Protein AF-B1V1N6-F1 (afdb_monomer_lite)

Sequence (207 aa):
MKKEVLEHSSKMMEVCLKELEDYLKTKEKNKAETIVENKKAIKGIRKYRLGYDFLFLPNRTFKYKGELIGGTSIMVLFKIYDIDGNEILFETEEEELKEQTLKLKNGEECYLCDLFYCSFDKEKFKEDQTFDFSPTMNVIMSNCRIAMEIHSYTKDIEVRRVIFEPENIEREEFNDIMLNNLERFDVTDNKPAQSCSYIAIEVTDEA

Foldseek 3Di:
DVVVVVVVVVVVVVVVVVQVVVVVVVVVVVVVVVVVPDDDDDADKWWWWKKWKFKQAFLDWDDDPRWTFGTKIWIKTKFKAAPVGDTDTDIDRDPDDDQDWQAFQVRDTHHPCLQWFWADDLVVCLVPVDIDTHGDVRVVRRNIDMDMDRPFMWTWTDPDDPHTDTDTDDSVVVSVVCNVRVNRRPDVCVRPTDTDDMDIGTDDPPD

pLDDT: mean 90.08, std 12.38, range [31.83, 98.62]

Organism: NCBI:txid488537

Structure (mmCIF, N/CA/C/O backbone):
data_AF-B1V1N6-F1
#
_entry.id   AF-B1V1N6-F1
#
loop_
_atom_site.group_PDB
_atom_site.id
_atom_site.type_symbol
_atom_site.label_atom_id
_atom_site.label_alt_id
_atom_site.label_comp_id
_atom_site.label_asym_id
_atom_site.label_entity_id
_atom_site.label_seq_id
_atom_site.pdbx_PDB_ins_code
_atom_site.Cartn_x
_atom_site.Cartn_y
_atom_site.Cartn_z
_atom_site.occupancy
_atom_site.B_iso_or_equiv
_atom_site.auth_seq_id
_atom_site.auth_comp_id
_atom_site.auth_asym_id
_atom_site.auth_atom_id
_atom_site.pdbx_PDB_model_num
ATOM 1 N N . MET A 1 1 ? -19.128 26.887 26.484 1.00 59.56 1 MET A N 1
ATOM 2 C CA . MET A 1 1 ? -19.143 25.931 25.352 1.00 59.56 1 MET A CA 1
ATOM 3 C C . MET A 1 1 ? -17.965 26.056 24.386 1.00 59.56 1 MET A C 1
ATOM 5 O O . MET A 1 1 ? -17.132 25.171 24.437 1.00 59.56 1 MET A O 1
ATOM 9 N N . LYS A 1 2 ? -17.804 27.091 23.537 1.00 72.44 2 LYS A N 1
ATOM 10 C CA . LYS A 1 2 ? -16.662 27.105 22.580 1.00 72.44 2 LYS A CA 1
ATOM 11 C C . LYS A 1 2 ? -15.277 27.208 23.243 1.00 72.44 2 LYS A C 1
ATOM 13 O O . LYS A 1 2 ? -14.348 26.567 22.777 1.00 72.44 2 LYS A O 1
ATOM 18 N N . LYS A 1 3 ? -15.144 27.978 24.331 1.00 80.31 3 LYS A N 1
ATOM 19 C CA . LYS A 1 3 ? -13.857 28.203 25.016 1.00 80.31 3 LYS A CA 1
ATOM 20 C C . LYS A 1 3 ? -13.344 26.960 25.757 1.00 80.31 3 LYS A C 1
ATOM 22 O O . LYS A 1 3 ? -12.190 26.598 25.590 1.00 80.31 3 LYS A O 1
ATOM 27 N N . GLU A 1 4 ? -14.217 26.271 26.490 1.00 80.12 4 GLU A N 1
ATOM 28 C CA . GLU A 1 4 ? -13.864 25.057 27.250 1.00 80.12 4 GLU A CA 1
ATOM 29 C C . GLU A 1 4 ? -13.483 23.890 26.328 1.00 80.12 4 GLU A C 1
ATOM 31 O O . GLU A 1 4 ? -12.547 23.152 26.617 1.00 80.12 4 GLU A O 1
ATOM 36 N N . VAL A 1 5 ? -14.168 23.748 25.185 1.00 83.19 5 VAL A N 1
ATOM 37 C CA . VAL A 1 5 ? -13.811 22.752 24.159 1.00 83.19 5 VAL A CA 1
ATOM 38 C C . VAL A 1 5 ? -12.442 23.065 23.551 1.00 83.19 5 VAL A C 1
ATOM 40 O O . VAL A 1 5 ? -11.648 22.150 23.330 1.00 83.19 5 VAL A O 1
ATOM 43 N N . LEU A 1 6 ? -12.139 24.346 23.315 1.00 86.06 6 LEU A N 1
ATOM 44 C CA . LEU A 1 6 ? -10.842 24.770 22.787 1.00 86.06 6 LEU A CA 1
ATOM 45 C C . LEU A 1 6 ? -9.710 24.515 23.792 1.00 86.06 6 LEU A C 1
ATOM 47 O O . LEU A 1 6 ? -8.676 23.970 23.423 1.00 86.06 6 LEU A O 1
ATOM 51 N N . GLU A 1 7 ? -9.924 24.860 25.064 1.00 89.88 7 GLU A N 1
ATOM 52 C CA . GLU A 1 7 ? -8.967 24.619 26.151 1.00 89.88 7 GLU A CA 1
ATOM 53 C C . GLU A 1 7 ? -8.707 23.121 26.348 1.00 89.88 7 GLU A C 1
ATOM 55 O O . GLU A 1 7 ? -7.554 22.700 26.454 1.00 89.88 7 GLU A O 1
ATOM 60 N N . HIS A 1 8 ? -9.760 22.297 26.328 1.00 86.25 8 HIS A N 1
ATOM 61 C CA . HIS A 1 8 ? -9.620 20.844 26.389 1.00 86.25 8 HIS A CA 1
ATOM 62 C C . HIS A 1 8 ? -8.816 20.301 25.201 1.00 86.25 8 HIS A C 1
ATOM 64 O O . HIS A 1 8 ? -7.877 19.533 25.399 1.00 86.25 8 HIS A O 1
ATOM 70 N N . SER A 1 9 ? -9.138 20.739 23.981 1.00 85.81 9 SER A N 1
ATOM 71 C CA . SER A 1 9 ? -8.437 20.307 22.766 1.00 85.81 9 SER A CA 1
ATOM 72 C C . SER A 1 9 ? -6.962 20.712 22.790 1.00 85.81 9 SER A C 1
ATOM 74 O O . SER A 1 9 ? -6.102 19.897 22.472 1.00 85.81 9 SER A O 1
ATOM 76 N N . SER A 1 10 ? -6.654 21.936 23.236 1.00 90.38 10 SER A N 1
ATOM 77 C CA . SER A 1 10 ? -5.277 22.423 23.400 1.00 90.38 10 SER A CA 1
ATOM 78 C C . SER A 1 10 ? -4.481 21.544 24.358 1.00 90.38 10 SER A C 1
ATOM 80 O O . SER A 1 10 ? -3.387 21.095 24.030 1.00 90.38 10 SER A O 1
ATOM 82 N N . LYS A 1 11 ? -5.063 21.230 25.518 1.00 91.06 11 LYS A N 1
ATOM 83 C CA . LYS A 1 11 ? -4.420 20.373 26.516 1.00 91.06 11 LYS A CA 1
ATOM 84 C C . LYS A 1 11 ? -4.193 18.952 25.997 1.00 91.06 11 LYS A C 1
ATOM 86 O O . LYS A 1 11 ? -3.163 18.352 26.285 1.00 91.06 11 LYS A O 1
ATOM 91 N N . MET A 1 12 ? -5.140 18.409 25.233 1.00 87.12 12 MET A N 1
ATOM 92 C CA . MET A 1 12 ? -4.974 17.096 24.607 1.00 87.12 12 MET A CA 1
ATOM 93 C C . MET A 1 12 ? -3.866 17.104 23.551 1.00 87.12 12 MET A C 1
ATOM 95 O O . MET A 1 12 ? -3.070 16.172 23.525 1.00 87.12 12 MET A O 1
ATOM 99 N N . MET A 1 13 ? -3.754 18.162 22.741 1.00 88.06 13 MET A N 1
ATOM 100 C CA . MET A 1 13 ? -2.658 18.304 21.775 1.00 88.06 13 MET A CA 1
ATOM 101 C C . MET A 1 13 ? -1.289 18.345 22.459 1.00 88.06 13 MET A C 1
ATOM 103 O O . MET A 1 13 ? -0.388 17.637 22.026 1.00 88.06 13 MET A O 1
ATOM 107 N N . GLU A 1 14 ? -1.137 19.098 23.552 1.00 91.50 14 GLU A N 1
ATOM 108 C CA . GLU A 1 14 ? 0.112 19.122 24.334 1.00 91.50 14 GLU A CA 1
ATOM 109 C C . GLU A 1 14 ? 0.493 17.732 24.852 1.00 91.50 14 GLU A C 1
ATOM 111 O O . GLU A 1 14 ? 1.656 17.332 24.792 1.00 91.50 14 GLU A O 1
ATOM 116 N N . VAL A 1 15 ? -0.495 16.973 25.336 1.00 88.12 15 VAL A N 1
ATOM 117 C CA . VAL A 1 15 ? -0.281 15.593 25.771 1.00 88.12 15 VAL A CA 1
ATOM 118 C C . VAL A 1 15 ? 0.179 14.730 24.598 1.00 88.12 15 VAL A C 1
ATOM 120 O O . VAL A 1 15 ? 1.202 14.067 24.722 1.00 88.12 15 VAL A O 1
ATOM 123 N N . CYS A 1 16 ? -0.518 14.759 23.462 1.00 87.50 16 CYS A N 1
ATOM 124 C CA . CYS A 1 16 ? -0.156 13.973 22.281 1.00 87.50 16 CYS A CA 1
ATOM 125 C C . CYS A 1 16 ? 1.248 14.310 21.759 1.00 87.50 16 CYS A C 1
ATOM 127 O O . CYS A 1 16 ? 2.020 13.400 21.467 1.00 87.50 16 CYS A O 1
ATOM 129 N N . LEU A 1 17 ? 1.595 15.599 21.694 1.00 89.31 17 LEU A N 1
ATOM 130 C CA . LEU A 1 17 ? 2.920 16.062 21.276 1.00 89.31 17 LEU A CA 1
ATOM 131 C C . LEU A 1 17 ? 4.011 15.513 22.192 1.00 89.31 17 LEU A C 1
ATOM 133 O O . LEU A 1 17 ? 5.001 14.973 21.710 1.00 89.31 17 LEU A O 1
ATOM 137 N N . LYS A 1 18 ? 3.802 15.567 23.510 1.00 89.50 18 LYS A N 1
ATOM 138 C CA . LYS A 1 18 ? 4.758 15.014 24.470 1.00 89.50 18 LYS A CA 1
ATOM 139 C C . LYS A 1 18 ? 4.930 13.500 24.316 1.00 89.50 18 LYS A C 1
ATOM 141 O O . LYS A 1 18 ? 6.053 13.006 24.363 1.00 89.50 18 LYS A O 1
ATOM 146 N N . GLU A 1 19 ? 3.835 12.759 24.138 1.00 88.62 19 GLU A N 1
ATOM 147 C CA . GLU A 1 19 ? 3.906 11.310 23.904 1.00 88.62 19 GLU A CA 1
ATOM 148 C C . GLU A 1 19 ? 4.709 10.993 22.637 1.00 88.62 19 GLU A C 1
ATOM 150 O O . GLU A 1 19 ? 5.536 10.082 22.664 1.00 88.62 19 GLU A O 1
ATOM 155 N N . LEU A 1 20 ? 4.509 11.770 21.566 1.00 87.56 20 LEU A N 1
ATOM 156 C CA . LEU A 1 20 ? 5.240 11.636 20.307 1.00 87.56 20 LEU A CA 1
ATOM 157 C C . LEU A 1 20 ? 6.732 11.951 20.474 1.00 87.56 20 LEU A C 1
ATOM 159 O O . LEU A 1 20 ? 7.569 11.164 20.043 1.00 87.56 20 LEU A O 1
ATOM 163 N N . GLU A 1 21 ? 7.084 13.052 21.140 1.00 89.62 21 GLU A N 1
ATOM 164 C CA . GLU A 1 21 ? 8.482 13.413 21.410 1.00 89.62 21 GLU A CA 1
ATOM 165 C C . GLU A 1 21 ? 9.211 12.340 22.224 1.00 89.62 21 GLU A C 1
ATOM 167 O O . GLU A 1 21 ? 10.340 11.962 21.906 1.00 89.62 21 GLU A O 1
ATOM 172 N N . ASP A 1 22 ? 8.574 11.840 23.285 1.00 88.56 22 ASP A N 1
ATOM 173 C CA . ASP A 1 22 ? 9.146 10.785 24.117 1.00 88.56 22 ASP A CA 1
ATOM 174 C C . ASP A 1 22 ? 9.313 9.490 23.318 1.00 88.56 22 ASP A C 1
ATOM 176 O O . ASP A 1 22 ? 10.304 8.782 23.482 1.00 88.56 22 ASP A O 1
ATOM 180 N N . TYR A 1 23 ? 8.356 9.183 22.444 1.00 87.44 23 TYR A N 1
ATOM 181 C CA . TYR A 1 23 ? 8.411 8.017 21.577 1.00 87.44 23 TYR A CA 1
ATOM 182 C C . TYR A 1 23 ? 9.552 8.097 20.555 1.00 87.44 23 TYR A C 1
ATOM 184 O O . TYR A 1 23 ? 10.351 7.164 20.452 1.00 87.44 23 TYR A O 1
ATOM 192 N N . LEU A 1 24 ? 9.700 9.229 19.864 1.00 86.44 24 LEU A N 1
ATOM 193 C CA . LEU A 1 24 ? 10.761 9.441 18.876 1.00 86.44 24 LEU A CA 1
ATOM 194 C C . LEU A 1 24 ? 12.158 9.269 19.488 1.00 86.44 24 LEU A C 1
ATOM 196 O O . LEU A 1 24 ? 12.988 8.565 18.917 1.00 86.44 24 LEU A O 1
ATOM 200 N N . LYS A 1 25 ? 12.387 9.785 20.704 1.00 88.19 25 LYS A N 1
ATOM 201 C CA . LYS A 1 25 ? 13.655 9.588 21.436 1.00 88.19 25 LYS A CA 1
ATOM 202 C C . LYS A 1 25 ? 13.984 8.110 21.661 1.00 88.19 25 LYS A C 1
ATOM 204 O O . LYS A 1 25 ? 15.150 7.723 21.600 1.00 88.19 25 LYS A O 1
ATOM 209 N N . THR A 1 26 ? 12.977 7.270 21.926 1.00 83.75 26 THR A N 1
ATOM 210 C CA . THR A 1 26 ? 13.201 5.821 22.085 1.00 83.75 26 THR A CA 1
ATOM 211 C C . THR A 1 26 ? 13.581 5.152 20.765 1.00 83.75 26 THR A C 1
ATOM 213 O O . THR A 1 26 ? 14.483 4.318 20.743 1.00 83.75 26 THR A O 1
ATOM 216 N N . LYS A 1 27 ? 12.962 5.559 19.649 1.00 81.06 27 LYS A N 1
ATOM 217 C CA . LYS A 1 27 ? 13.253 5.013 18.316 1.00 81.06 27 LYS A CA 1
ATOM 218 C C . LYS A 1 27 ? 14.627 5.426 17.801 1.00 81.06 27 LYS A C 1
ATOM 220 O O . LYS A 1 27 ? 15.331 4.584 17.252 1.00 81.06 27 LYS A O 1
ATOM 225 N N . GLU A 1 28 ? 15.041 6.674 18.009 1.00 76.88 28 GLU A N 1
ATOM 226 C CA . GLU A 1 28 ? 16.380 7.148 17.629 1.00 76.88 28 GLU A CA 1
ATOM 227 C C . GLU A 1 28 ? 17.484 6.362 18.336 1.00 76.88 28 GLU A C 1
ATOM 229 O O . GLU A 1 28 ? 18.457 5.949 17.701 1.00 76.88 28 GLU A O 1
ATOM 234 N N . LYS A 1 29 ? 17.303 6.091 19.634 1.00 70.06 29 LYS A N 1
ATOM 235 C CA . LYS A 1 29 ? 18.232 5.268 20.408 1.00 70.06 29 LYS A CA 1
ATOM 236 C C . LYS A 1 29 ? 18.334 3.849 19.838 1.00 70.06 29 LYS A C 1
ATOM 238 O O . LYS A 1 29 ? 19.440 3.376 19.599 1.00 70.06 29 LYS A O 1
ATOM 243 N N . ASN A 1 30 ? 17.196 3.218 19.545 1.00 69.06 30 ASN A N 1
ATOM 244 C CA . ASN A 1 30 ? 17.165 1.870 18.974 1.00 69.06 30 ASN A CA 1
ATOM 245 C C . ASN A 1 30 ? 17.798 1.831 17.571 1.00 69.06 30 ASN A C 1
ATOM 247 O O . ASN A 1 30 ? 18.593 0.945 17.280 1.00 69.06 30 ASN A O 1
ATOM 251 N N . LYS A 1 31 ? 17.510 2.820 16.711 1.00 61.03 31 LYS A N 1
ATOM 252 C CA . LYS A 1 31 ? 18.077 2.913 15.355 1.00 61.03 31 LYS A CA 1
ATOM 253 C C . LYS A 1 31 ? 19.599 3.086 15.382 1.00 61.03 31 LYS A C 1
ATOM 255 O O . LYS A 1 31 ? 20.293 2.480 14.569 1.00 61.03 31 LYS A O 1
ATOM 260 N N . ALA A 1 32 ? 20.124 3.876 16.320 1.00 57.94 32 ALA A N 1
ATOM 261 C CA . ALA A 1 32 ? 21.566 4.027 16.512 1.00 57.94 32 ALA A CA 1
ATOM 262 C C . ALA A 1 32 ? 22.243 2.706 16.920 1.00 57.94 32 ALA A C 1
ATOM 264 O O . ALA A 1 32 ? 23.361 2.450 16.486 1.00 57.94 32 ALA A O 1
ATOM 265 N N . GLU A 1 33 ? 21.563 1.858 17.695 1.00 54.66 33 GLU A N 1
ATOM 266 C CA . GLU A 1 33 ? 22.047 0.524 18.074 1.00 54.66 33 GLU A CA 1
ATOM 267 C C . GLU A 1 33 ? 22.010 -0.455 16.876 1.00 54.66 33 GLU A C 1
ATOM 269 O O . GLU A 1 33 ? 22.982 -1.170 16.647 1.00 54.66 33 GLU A O 1
ATOM 274 N N . THR A 1 34 ? 20.967 -0.419 16.033 1.00 48.97 34 THR A N 1
ATOM 275 C CA . THR A 1 34 ? 20.826 -1.307 14.854 1.00 48.97 34 THR A CA 1
ATOM 276 C C . THR A 1 34 ? 21.777 -0.966 13.694 1.00 48.97 34 THR A C 1
ATOM 278 O O . THR A 1 34 ? 22.271 -1.862 13.010 1.00 48.97 34 THR A O 1
ATOM 281 N N . ILE A 1 35 ? 22.082 0.319 13.462 1.00 52.53 35 ILE A N 1
ATOM 282 C CA . ILE A 1 35 ? 23.005 0.760 12.389 1.00 52.53 35 ILE A CA 1
ATOM 283 C C . ILE A 1 35 ? 24.435 0.235 12.610 1.00 52.53 35 ILE A C 1
ATOM 285 O O . ILE A 1 35 ? 25.188 0.057 11.650 1.00 52.53 35 ILE A O 1
ATOM 289 N N . VAL A 1 36 ? 24.823 -0.031 13.861 1.00 51.03 36 VAL A N 1
ATOM 290 C CA . VAL A 1 36 ? 26.159 -0.548 14.192 1.00 51.03 36 VAL A CA 1
ATOM 291 C C . VAL A 1 36 ? 26.339 -2.000 13.722 1.00 51.03 36 VAL A C 1
ATOM 293 O O . VAL A 1 36 ? 27.466 -2.394 13.430 1.00 51.03 36 VAL A O 1
ATOM 296 N N . GLU A 1 37 ? 25.262 -2.778 13.569 1.00 49.94 37 GLU A N 1
ATOM 297 C CA . GLU A 1 37 ? 25.347 -4.222 13.298 1.00 49.94 37 GLU A CA 1
ATOM 298 C C . GLU A 1 37 ? 25.345 -4.603 11.801 1.00 49.94 37 GLU A C 1
ATOM 300 O O . GLU A 1 37 ? 25.896 -5.644 11.448 1.00 49.94 37 GLU A O 1
ATOM 305 N N . ASN A 1 38 ? 24.820 -3.763 10.895 1.00 49.66 38 ASN A N 1
ATOM 306 C CA . ASN A 1 38 ? 24.517 -4.178 9.509 1.00 49.66 38 ASN A CA 1
ATOM 307 C C . ASN A 1 38 ? 25.400 -3.591 8.390 1.00 49.66 38 ASN A C 1
ATOM 309 O O . ASN A 1 38 ? 25.119 -3.803 7.210 1.00 49.66 38 ASN A O 1
ATOM 313 N N . LYS A 1 39 ? 26.506 -2.906 8.702 1.00 46.41 39 LYS A N 1
ATOM 314 C CA . LYS A 1 39 ? 27.399 -2.364 7.659 1.00 46.41 39 LYS A CA 1
ATOM 315 C C . LYS A 1 39 ? 28.276 -3.437 7.011 1.00 46.41 39 LYS A C 1
ATOM 317 O O . LYS A 1 39 ? 29.456 -3.578 7.333 1.00 46.41 39 LYS A O 1
ATOM 322 N N . LYS A 1 40 ? 27.734 -4.154 6.027 1.00 54.38 40 LYS A N 1
ATOM 323 C CA . LYS A 1 40 ? 28.552 -4.777 4.978 1.00 54.38 40 LYS A CA 1
ATOM 324 C C . LYS A 1 40 ? 28.721 -3.784 3.835 1.00 54.38 40 LYS A C 1
ATOM 326 O O . LYS A 1 40 ? 27.763 -3.455 3.149 1.00 54.38 40 LYS A O 1
ATOM 331 N N . ALA A 1 41 ? 29.955 -3.339 3.613 1.00 55.62 41 ALA A N 1
ATOM 332 C CA . ALA A 1 41 ? 30.308 -2.590 2.415 1.00 55.62 41 ALA A CA 1
ATOM 333 C C . ALA A 1 41 ? 30.186 -3.515 1.194 1.00 55.62 41 ALA A C 1
ATOM 335 O O . ALA A 1 41 ? 31.019 -4.403 0.999 1.00 55.62 41 ALA A O 1
ATOM 336 N N . ILE A 1 42 ? 29.144 -3.325 0.389 1.00 59.38 42 ILE A N 1
ATOM 337 C CA . ILE A 1 42 ? 28.965 -4.009 -0.894 1.00 59.38 42 ILE A CA 1
ATOM 338 C C . ILE A 1 42 ? 29.353 -3.011 -1.991 1.00 59.38 42 ILE A C 1
ATOM 340 O O . ILE A 1 42 ? 28.940 -1.857 -1.955 1.00 59.38 42 ILE A O 1
ATOM 344 N N . LYS A 1 43 ? 30.212 -3.430 -2.927 1.00 66.88 43 LYS A N 1
ATOM 345 C CA . LYS A 1 43 ? 30.664 -2.607 -4.060 1.00 66.88 43 LYS A CA 1
ATOM 346 C C . LYS A 1 43 ? 29.887 -2.994 -5.317 1.00 66.88 43 LYS A C 1
ATOM 348 O O . LYS A 1 43 ? 29.947 -4.159 -5.700 1.00 66.88 43 LYS A O 1
ATOM 353 N N . GLY A 1 44 ? 29.264 -2.026 -5.986 1.00 81.31 44 GLY A N 1
ATOM 354 C CA . GLY A 1 44 ? 28.624 -2.205 -7.295 1.00 81.31 44 GLY A CA 1
ATOM 355 C C . GLY A 1 44 ? 27.229 -1.587 -7.372 1.00 81.31 44 GLY A C 1
ATOM 356 O O . GLY A 1 44 ? 26.701 -1.127 -6.364 1.00 81.31 44 GLY A O 1
ATOM 357 N N . ILE A 1 45 ? 26.652 -1.588 -8.576 1.00 88.12 45 ILE A N 1
ATOM 358 C CA . ILE A 1 45 ? 25.263 -1.177 -8.809 1.00 88.12 45 ILE A CA 1
ATOM 359 C C . ILE A 1 45 ? 24.344 -2.273 -8.271 1.00 88.12 45 ILE A C 1
ATOM 361 O O . ILE A 1 45 ? 24.458 -3.432 -8.675 1.00 88.12 45 ILE A O 1
ATOM 365 N N . ARG A 1 46 ? 23.432 -1.903 -7.374 1.00 90.44 46 ARG A N 1
ATOM 366 C CA . ARG A 1 46 ? 22.387 -2.788 -6.848 1.00 90.44 46 ARG A CA 1
ATOM 367 C C . ARG A 1 46 ? 21.081 -2.501 -7.568 1.00 90.44 46 ARG A C 1
ATOM 369 O O . ARG A 1 46 ? 20.772 -1.341 -7.831 1.00 90.44 46 ARG A O 1
ATOM 376 N N . LYS A 1 47 ? 20.331 -3.557 -7.877 1.00 93.75 47 LYS A N 1
ATOM 377 C CA . LYS A 1 47 ? 19.080 -3.490 -8.636 1.00 93.75 47 LYS A CA 1
ATOM 378 C C . LYS A 1 47 ? 17.904 -3.866 -7.754 1.00 93.75 47 LYS A C 1
ATOM 380 O O . LYS A 1 47 ? 18.000 -4.807 -6.973 1.00 93.75 47 LYS A O 1
ATOM 385 N N . TYR A 1 48 ? 16.793 -3.161 -7.898 1.00 95.81 48 TYR A N 1
ATOM 386 C CA . TYR A 1 48 ? 15.644 -3.292 -7.012 1.00 95.81 48 TYR A CA 1
ATOM 387 C C . TYR A 1 48 ? 14.322 -3.290 -7.769 1.00 95.81 48 TYR A C 1
ATOM 389 O O . TYR A 1 48 ? 14.172 -2.631 -8.799 1.00 95.81 48 TYR A O 1
ATOM 397 N N . ARG A 1 49 ? 13.334 -3.966 -7.181 1.00 96.88 49 ARG A N 1
ATOM 398 C CA . ARG A 1 49 ? 11.909 -3.736 -7.428 1.00 96.88 49 ARG A CA 1
ATOM 399 C C . ARG A 1 49 ? 11.362 -2.806 -6.354 1.00 96.88 49 ARG A C 1
ATOM 401 O O . ARG A 1 49 ? 11.696 -2.958 -5.179 1.00 96.88 49 ARG A O 1
ATOM 408 N N . LEU A 1 50 ? 10.501 -1.881 -6.755 1.00 97.50 50 LEU A N 1
ATOM 409 C CA . LEU A 1 50 ? 9.804 -0.990 -5.835 1.00 97.50 50 LEU A CA 1
ATOM 410 C C . LEU A 1 50 ? 8.410 -1.532 -5.518 1.00 97.50 50 LEU A C 1
ATOM 412 O O . LEU A 1 50 ? 7.715 -2.050 -6.397 1.00 97.50 50 LEU A O 1
ATOM 416 N N . GLY A 1 51 ? 8.013 -1.409 -4.257 1.00 97.75 51 GLY A N 1
ATOM 417 C CA . GLY A 1 51 ? 6.665 -1.705 -3.791 1.00 97.75 51 GLY A CA 1
ATOM 418 C C . GLY A 1 51 ? 6.084 -0.540 -3.007 1.00 97.75 51 GLY A C 1
ATOM 419 O O . GLY A 1 51 ? 6.837 0.243 -2.438 1.00 97.75 51 GLY A O 1
ATOM 420 N N . TYR A 1 52 ? 4.762 -0.437 -2.996 1.00 98.31 52 TYR A N 1
ATOM 421 C CA . TYR A 1 52 ? 4.020 0.646 -2.356 1.00 98.31 52 TYR A CA 1
ATOM 422 C C . TYR A 1 52 ? 2.875 0.101 -1.523 1.00 98.31 52 TYR A C 1
ATOM 424 O O . TYR A 1 52 ? 2.228 -0.874 -1.918 1.00 98.31 52 TYR A O 1
ATOM 432 N N . ASP A 1 53 ? 2.612 0.738 -0.387 1.00 97.88 53 ASP A N 1
ATOM 433 C CA . ASP A 1 53 ? 1.426 0.421 0.391 1.00 97.88 53 ASP A CA 1
ATOM 434 C C . ASP A 1 53 ? 0.154 1.016 -0.226 1.00 97.88 53 ASP A C 1
ATOM 436 O O . ASP A 1 53 ? 0.158 2.062 -0.872 1.00 97.88 53 ASP A O 1
ATOM 440 N N . PHE A 1 54 ? -0.963 0.343 0.015 1.00 98.00 54 PHE A N 1
ATOM 441 C CA . PHE A 1 54 ? -2.299 0.900 -0.131 1.00 98.00 54 PHE A CA 1
ATOM 442 C C . PHE A 1 54 ? -2.994 0.784 1.223 1.00 98.00 54 PHE A C 1
ATOM 444 O O . PHE A 1 54 ? -3.333 -0.318 1.666 1.00 98.00 54 PHE A O 1
ATOM 451 N N . LEU A 1 55 ? -3.136 1.929 1.891 1.00 97.75 55 LEU A N 1
ATOM 452 C CA . LEU A 1 55 ? -3.670 2.076 3.238 1.00 97.75 55 LEU A CA 1
ATOM 453 C C . LEU A 1 55 ? -5.197 2.151 3.210 1.00 97.75 55 LEU A C 1
ATOM 455 O O . LEU A 1 55 ? -5.785 3.042 2.595 1.00 97.75 55 LEU A O 1
ATOM 459 N N . PHE A 1 56 ? -5.832 1.236 3.935 1.00 97.81 56 PHE A N 1
ATOM 460 C CA . PHE A 1 56 ? -7.268 1.200 4.163 1.00 97.81 56 PHE A CA 1
ATOM 461 C C . PHE A 1 56 ? -7.576 1.705 5.568 1.00 97.81 56 PHE A C 1
ATOM 463 O O . PHE A 1 56 ? -7.249 1.066 6.574 1.00 97.81 56 PHE A O 1
ATOM 470 N N . LEU A 1 57 ? -8.239 2.855 5.637 1.00 96.88 57 LEU A N 1
ATOM 471 C CA . LEU A 1 57 ? -8.624 3.476 6.896 1.00 96.88 57 LEU A CA 1
ATOM 472 C C . LEU A 1 57 ? -10.075 3.127 7.243 1.00 96.88 57 LEU A C 1
ATOM 474 O O . LEU A 1 57 ? -10.971 3.284 6.407 1.00 96.88 57 LEU A O 1
ATOM 478 N N . PRO A 1 58 ? -10.354 2.667 8.472 1.00 97.06 58 PRO A N 1
ATOM 479 C CA . PRO A 1 58 ? -11.717 2.563 8.952 1.00 97.06 58 PRO A CA 1
ATOM 480 C C . PRO A 1 58 ? -12.266 3.958 9.296 1.00 97.06 58 PRO A C 1
ATOM 482 O O . PRO A 1 58 ? -11.537 4.837 9.747 1.00 97.06 58 PRO A O 1
ATOM 485 N N . ASN A 1 59 ? -13.587 4.145 9.225 1.00 96.06 59 ASN A N 1
ATOM 486 C CA . ASN A 1 59 ? -14.251 5.387 9.658 1.00 96.06 59 ASN A CA 1
ATOM 487 C C . ASN A 1 59 ? -13.986 5.775 11.128 1.00 96.06 59 ASN A C 1
ATOM 489 O O . ASN A 1 59 ? -14.210 6.919 11.523 1.00 96.06 59 ASN A O 1
ATOM 493 N N . ARG A 1 60 ? -13.565 4.814 11.955 1.00 95.19 60 ARG A N 1
ATOM 494 C CA . ARG A 1 60 ? -13.089 4.998 13.327 1.00 95.19 60 ARG A CA 1
ATOM 495 C C . ARG A 1 60 ? -12.281 3.779 13.753 1.00 95.19 60 ARG A C 1
ATOM 497 O O . ARG A 1 60 ? -12.610 2.655 13.356 1.00 95.19 60 ARG A O 1
ATOM 504 N N . THR A 1 61 ? -11.326 3.993 14.652 1.00 95.75 61 THR A N 1
ATOM 505 C CA . THR A 1 61 ? -10.561 2.910 15.278 1.00 95.75 61 THR A CA 1
ATOM 506 C C . THR A 1 61 ? -11.481 1.892 15.959 1.00 95.75 61 THR A C 1
ATOM 508 O O . THR A 1 61 ? -12.611 2.196 16.379 1.00 95.75 61 THR A O 1
ATOM 511 N N . PHE A 1 62 ? -11.039 0.640 16.029 1.00 96.88 62 PHE A N 1
ATOM 512 C CA . PHE A 1 62 ? -11.842 -0.450 16.581 1.00 96.88 62 PHE A CA 1
ATOM 513 C C . PHE A 1 62 ? -10.977 -1.523 17.227 1.00 96.88 62 PHE A C 1
ATOM 515 O O . PHE A 1 62 ? -9.789 -1.623 16.951 1.00 96.88 62 PHE A O 1
ATOM 522 N N . LYS A 1 63 ? -11.579 -2.315 18.119 1.00 96.88 63 LYS A N 1
ATOM 523 C CA . LYS A 1 63 ? -10.870 -3.411 18.775 1.00 96.88 63 LYS A CA 1
ATOM 524 C C . LYS A 1 63 ? -10.961 -4.692 17.960 1.00 96.88 63 LYS A C 1
ATOM 526 O O . LYS A 1 63 ? -12.062 -5.087 17.579 1.00 96.88 63 LYS A O 1
ATOM 531 N N . TYR A 1 64 ? -9.837 -5.374 17.809 1.00 96.38 64 TYR A N 1
ATOM 532 C CA . TYR A 1 64 ? -9.739 -6.715 17.247 1.00 96.38 64 TYR A CA 1
ATOM 533 C C . TYR A 1 64 ? -8.779 -7.535 18.112 1.00 96.38 64 TYR A C 1
ATOM 535 O O . TYR A 1 64 ? -7.688 -7.079 18.420 1.00 96.38 64 TYR A O 1
ATOM 543 N N . LYS A 1 65 ? -9.229 -8.695 18.609 1.00 95.25 65 LYS A N 1
ATOM 544 C CA . LYS A 1 65 ? -8.454 -9.589 19.501 1.00 95.25 65 LYS A CA 1
ATOM 545 C C . LYS A 1 65 ? -7.739 -8.901 20.687 1.00 95.25 65 LYS A C 1
ATOM 547 O O . LYS A 1 65 ? -6.766 -9.416 21.218 1.00 95.25 65 LYS A O 1
ATOM 552 N N . GLY A 1 66 ? -8.287 -7.783 21.170 1.00 93.94 66 GLY A N 1
ATOM 553 C CA . GLY A 1 66 ? -7.751 -7.015 22.303 1.00 93.94 66 GLY A CA 1
ATOM 554 C C . GLY A 1 66 ? -6.903 -5.802 21.910 1.00 93.94 66 GLY A C 1
ATOM 555 O O . GLY A 1 66 ? -6.699 -4.930 22.752 1.00 93.94 66 GLY A O 1
ATOM 556 N N . GLU A 1 67 ? -6.508 -5.694 20.646 1.00 96.00 67 GLU A N 1
ATOM 557 C CA . GLU A 1 67 ? -5.698 -4.609 20.089 1.00 96.00 67 GLU A CA 1
ATOM 558 C C . GLU A 1 67 ? -6.592 -3.516 19.505 1.00 96.00 67 GLU A C 1
ATOM 560 O O . GLU A 1 67 ? -7.677 -3.803 18.991 1.00 96.00 67 GLU A O 1
ATOM 565 N N . LEU A 1 68 ? -6.162 -2.256 19.600 1.00 97.00 68 LEU A N 1
ATOM 566 C CA . LEU A 1 68 ? -6.838 -1.140 18.944 1.00 97.00 68 LEU A CA 1
ATOM 567 C C . LEU A 1 68 ? -6.236 -0.945 17.550 1.00 97.00 68 LEU A C 1
ATOM 569 O O . LEU A 1 68 ? -5.063 -0.604 17.432 1.00 97.00 68 LEU A O 1
ATOM 573 N N . ILE A 1 69 ? -7.058 -1.146 16.522 1.00 97.69 69 ILE A N 1
ATOM 574 C CA . ILE A 1 69 ? -6.679 -1.043 15.113 1.00 97.69 69 ILE A CA 1
ATOM 575 C C . ILE A 1 69 ? -6.942 0.375 14.606 1.00 97.69 69 ILE A C 1
ATOM 577 O O . ILE A 1 69 ? -8.061 0.890 14.736 1.00 97.69 69 ILE A O 1
ATOM 581 N N . GLY A 1 70 ? -5.900 0.988 14.043 1.00 96.31 70 GLY A N 1
ATOM 582 C CA . GLY A 1 70 ? -5.920 2.308 13.409 1.00 96.31 70 GLY A CA 1
ATOM 583 C C . GLY A 1 70 ? -6.179 2.262 11.904 1.00 96.31 70 GLY A C 1
ATOM 584 O O . GLY A 1 70 ? -6.858 3.137 11.376 1.00 96.31 70 GLY A O 1
ATOM 585 N N . GLY A 1 71 ? -5.699 1.211 11.245 1.00 97.12 71 GLY A N 1
ATOM 586 C CA . GLY A 1 71 ? -5.717 1.031 9.799 1.00 97.12 71 GLY A CA 1
ATOM 587 C C . GLY A 1 71 ? -5.192 -0.351 9.422 1.00 97.12 71 GLY A C 1
ATOM 588 O O . GLY A 1 71 ? -4.740 -1.114 10.280 1.00 97.12 71 GLY A O 1
ATOM 589 N N . THR A 1 72 ? -5.288 -0.685 8.144 1.00 98.19 72 THR A N 1
ATOM 590 C CA . THR A 1 72 ? -4.699 -1.898 7.565 1.00 98.19 72 THR A CA 1
ATOM 591 C C . THR A 1 72 ? -4.151 -1.567 6.190 1.00 98.19 72 THR A C 1
ATOM 593 O O . THR A 1 72 ? -4.804 -0.815 5.470 1.00 98.19 72 THR A O 1
ATOM 596 N N . SER A 1 73 ? -3.042 -2.169 5.779 1.00 98.19 73 SER A N 1
ATOM 597 C CA . SER A 1 73 ? -2.469 -1.921 4.454 1.00 98.19 73 SER A CA 1
ATOM 598 C C . SER A 1 73 ? -2.097 -3.212 3.747 1.00 98.19 73 SER A C 1
ATOM 600 O O . SER A 1 73 ? -1.762 -4.218 4.374 1.00 98.19 73 SER A O 1
ATOM 602 N N . ILE A 1 74 ? -2.123 -3.162 2.419 1.00 98.44 74 ILE A N 1
ATOM 603 C CA . ILE A 1 74 ? -1.439 -4.138 1.567 1.00 98.44 74 ILE A CA 1
ATOM 604 C C . ILE A 1 74 ? -0.200 -3.481 0.978 1.00 98.44 74 ILE A C 1
ATOM 606 O O . ILE A 1 74 ? -0.268 -2.339 0.538 1.00 98.44 74 ILE A O 1
ATOM 610 N N . MET A 1 75 ? 0.916 -4.197 0.938 1.00 98.38 75 MET A N 1
ATOM 611 C CA . MET A 1 75 ? 2.117 -3.781 0.221 1.00 98.38 75 MET A CA 1
ATOM 612 C C . MET A 1 75 ? 2.115 -4.444 -1.152 1.00 98.38 75 MET A C 1
ATOM 614 O O . MET A 1 75 ? 2.100 -5.670 -1.238 1.00 98.38 75 MET A O 1
ATOM 618 N N . VAL A 1 76 ? 2.129 -3.665 -2.228 1.00 98.31 76 VAL A N 1
ATOM 619 C CA . VAL A 1 76 ? 2.097 -4.168 -3.607 1.00 98.31 76 VAL A CA 1
ATOM 620 C C . VAL A 1 76 ? 3.449 -3.946 -4.261 1.00 98.31 76 VAL A C 1
ATOM 622 O O . VAL A 1 76 ? 3.906 -2.814 -4.382 1.00 98.31 76 VAL A O 1
ATOM 625 N N . LEU A 1 77 ? 4.076 -5.028 -4.715 1.00 98.12 77 LEU A N 1
ATOM 626 C CA . LEU A 1 77 ? 5.326 -5.005 -5.461 1.00 98.12 77 LEU A CA 1
ATOM 627 C C . LEU A 1 77 ? 5.052 -4.882 -6.961 1.00 98.12 77 LEU A C 1
ATOM 629 O O . LEU A 1 77 ? 4.229 -5.616 -7.516 1.00 98.12 77 LEU A O 1
ATOM 633 N N . PHE A 1 78 ? 5.786 -3.994 -7.627 1.00 97.69 78 PHE A N 1
ATOM 634 C CA . PHE A 1 78 ? 5.657 -3.752 -9.059 1.00 97.69 78 PHE A CA 1
ATOM 635 C C . PHE A 1 78 ? 6.782 -4.436 -9.840 1.00 97.69 78 PHE A C 1
ATOM 637 O O . PHE A 1 78 ? 7.963 -4.285 -9.525 1.00 97.69 78 PHE A O 1
ATOM 644 N N . LYS A 1 79 ? 6.407 -5.153 -10.903 1.00 97.25 79 LYS A N 1
ATOM 645 C CA . LYS A 1 79 ? 7.313 -5.642 -11.952 1.00 97.25 79 LYS A CA 1
ATOM 646 C C . LYS A 1 79 ? 6.996 -4.878 -13.230 1.00 97.25 79 LYS A C 1
ATOM 648 O O . LYS A 1 79 ? 5.902 -5.013 -13.786 1.00 97.25 79 LYS A O 1
ATOM 653 N N . ILE A 1 80 ? 7.929 -4.034 -13.654 1.00 96.75 80 ILE A N 1
ATOM 654 C CA . ILE A 1 80 ? 7.774 -3.142 -14.802 1.00 96.75 80 ILE A CA 1
ATOM 655 C C . ILE A 1 80 ? 8.596 -3.712 -15.950 1.00 96.75 80 ILE A C 1
ATOM 657 O O . ILE A 1 80 ? 9.758 -4.043 -15.760 1.00 96.75 80 ILE A O 1
ATOM 661 N N . TYR A 1 81 ? 8.011 -3.814 -17.136 1.00 96.81 81 TYR A N 1
ATOM 662 C CA . TYR A 1 81 ? 8.683 -4.308 -18.330 1.00 96.81 81 TYR A CA 1
ATOM 663 C C . TYR A 1 81 ? 8.641 -3.248 -19.424 1.00 96.81 81 TYR A C 1
ATOM 665 O O . TYR A 1 81 ? 7.593 -2.633 -19.657 1.00 96.81 81 TYR A O 1
ATOM 673 N N . ASP A 1 82 ? 9.767 -3.056 -20.102 1.00 93.88 82 ASP A N 1
ATOM 674 C CA . ASP A 1 82 ? 9.841 -2.223 -21.297 1.00 93.88 82 ASP A CA 1
ATOM 675 C C . ASP A 1 82 ? 9.074 -2.856 -22.480 1.00 93.88 82 ASP A C 1
ATOM 677 O O . ASP A 1 82 ? 8.469 -3.930 -22.376 1.00 93.88 82 ASP A O 1
ATOM 681 N N . ILE A 1 83 ? 9.069 -2.168 -23.624 1.00 91.25 83 ILE A N 1
ATOM 682 C CA . ILE A 1 83 ? 8.374 -2.639 -24.832 1.00 91.25 83 ILE A CA 1
ATOM 683 C C . ILE A 1 83 ? 9.014 -3.895 -25.445 1.00 91.25 83 ILE A C 1
ATOM 685 O O . ILE A 1 83 ? 8.333 -4.645 -26.144 1.00 91.25 83 ILE A O 1
ATOM 689 N N . ASP A 1 84 ? 10.296 -4.126 -25.164 1.00 94.00 84 ASP A N 1
ATOM 690 C CA . ASP A 1 84 ? 11.065 -5.275 -25.635 1.00 94.00 84 ASP A CA 1
ATOM 691 C C . ASP A 1 84 ? 10.918 -6.484 -24.688 1.00 94.00 84 ASP A C 1
ATOM 693 O O . ASP A 1 84 ? 11.345 -7.593 -25.010 1.00 94.00 84 ASP A O 1
ATOM 697 N N . GLY A 1 85 ? 10.249 -6.296 -23.544 1.00 93.81 85 GLY A N 1
ATOM 698 C CA . GLY A 1 85 ? 9.981 -7.316 -22.538 1.00 93.81 85 GLY A CA 1
ATOM 699 C C . GLY A 1 85 ? 11.062 -7.450 -21.465 1.00 93.81 85 GLY A C 1
ATOM 700 O O . GLY A 1 85 ? 10.975 -8.376 -20.657 1.00 93.81 85 GLY A O 1
ATOM 701 N N . ASN A 1 86 ? 12.051 -6.555 -21.417 1.00 95.31 86 ASN A N 1
ATOM 702 C CA . ASN A 1 86 ? 13.055 -6.549 -20.355 1.00 95.31 86 ASN A CA 1
ATOM 703 C C . ASN A 1 86 ? 12.477 -5.912 -19.093 1.00 95.31 86 ASN A C 1
ATOM 705 O O . ASN A 1 86 ? 11.782 -4.897 -19.156 1.00 95.31 86 ASN A O 1
ATOM 709 N N . GLU A 1 87 ? 12.778 -6.497 -17.937 1.00 96.38 87 GLU A N 1
ATOM 710 C CA . GLU A 1 87 ? 12.381 -5.913 -16.660 1.00 96.38 87 GLU A CA 1
ATOM 711 C C . GLU A 1 87 ? 13.182 -4.631 -16.387 1.00 96.38 87 GLU A C 1
ATOM 713 O O . GLU A 1 87 ? 14.414 -4.626 -16.421 1.00 96.38 87 GLU A O 1
ATOM 718 N N . ILE A 1 88 ? 12.469 -3.543 -16.104 1.00 95.50 88 ILE A N 1
ATOM 719 C CA . ILE A 1 88 ? 13.032 -2.274 -15.656 1.00 95.50 88 ILE A CA 1
ATOM 720 C C . ILE A 1 88 ? 13.222 -2.370 -14.142 1.00 95.50 88 ILE A C 1
ATOM 722 O O . ILE A 1 88 ? 12.253 -2.458 -13.387 1.00 95.50 88 ILE A O 1
ATOM 726 N N . LEU A 1 89 ? 14.482 -2.345 -13.713 1.00 96.50 89 LEU A N 1
ATOM 727 C CA . LEU A 1 89 ? 14.880 -2.349 -12.308 1.00 96.50 89 LEU A CA 1
ATOM 728 C C . LEU A 1 89 ? 15.422 -0.976 -11.911 1.00 96.50 89 LEU A C 1
ATOM 730 O O . LEU A 1 89 ? 15.999 -0.264 -12.733 1.00 96.50 89 LEU A O 1
ATOM 734 N N . PHE A 1 90 ? 15.247 -0.623 -10.642 1.00 95.44 90 PHE A N 1
ATOM 735 C CA . PHE A 1 90 ? 15.747 0.627 -10.076 1.00 95.44 90 PHE A CA 1
ATOM 736 C C . PHE A 1 90 ? 17.140 0.419 -9.508 1.00 95.44 90 PHE A C 1
ATOM 738 O O . PHE A 1 90 ? 17.405 -0.596 -8.862 1.00 95.44 90 PHE A O 1
ATOM 745 N N . GLU A 1 91 ? 18.030 1.373 -9.750 1.00 94.50 91 GLU A N 1
ATOM 746 C CA . GLU A 1 91 ? 19.456 1.205 -9.496 1.00 94.50 91 GLU A CA 1
ATOM 747 C C . GLU A 1 91 ? 19.974 2.223 -8.479 1.00 94.50 91 GLU A C 1
ATOM 749 O O . GLU A 1 91 ? 19.547 3.378 -8.447 1.00 94.50 91 GLU A O 1
ATOM 754 N N . THR A 1 92 ? 20.916 1.798 -7.640 1.00 92.12 92 THR A N 1
ATOM 755 C CA . THR A 1 92 ? 21.683 2.688 -6.759 1.00 92.12 92 THR A CA 1
ATOM 756 C C . THR A 1 92 ? 23.101 2.158 -6.564 1.00 92.12 92 THR A C 1
ATOM 758 O O . THR A 1 92 ? 23.339 0.948 -6.582 1.00 92.12 92 THR A O 1
ATOM 761 N N . GLU A 1 93 ? 24.042 3.079 -6.366 1.00 88.62 93 GLU A N 1
ATOM 762 C CA . GLU A 1 93 ? 25.404 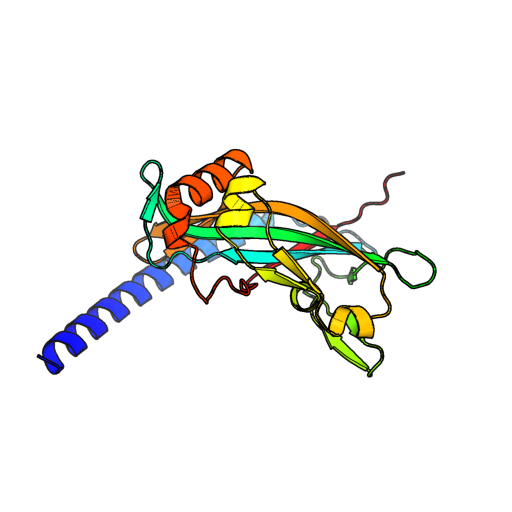2.793 -5.893 1.00 88.62 93 GLU A CA 1
ATOM 763 C C . GLU A 1 93 ? 25.554 3.056 -4.377 1.00 88.62 93 GLU A C 1
ATOM 765 O O . GLU A 1 93 ? 26.623 2.835 -3.807 1.00 88.62 93 GLU A O 1
ATOM 770 N N . GLU A 1 94 ? 24.500 3.556 -3.719 1.00 85.75 94 GLU A N 1
ATOM 771 C CA . GLU A 1 94 ? 24.457 3.820 -2.276 1.00 85.75 94 GLU A CA 1
ATOM 772 C C . GLU A 1 94 ? 24.108 2.552 -1.461 1.00 85.75 94 GLU A C 1
ATOM 774 O O . GLU A 1 94 ? 23.763 1.500 -2.002 1.00 85.75 94 GLU A O 1
ATOM 779 N N . GLU A 1 95 ? 24.187 2.647 -0.125 1.00 80.94 95 GLU A N 1
ATOM 780 C CA . GLU A 1 95 ? 23.817 1.546 0.784 1.00 80.94 95 GLU A CA 1
ATOM 781 C C . GLU A 1 95 ? 22.327 1.165 0.672 1.00 80.94 95 GLU A C 1
ATOM 783 O O . GLU A 1 95 ? 21.983 -0.007 0.829 1.00 80.94 95 GLU A O 1
ATOM 788 N N . GLU A 1 96 ? 21.450 2.126 0.369 1.00 82.62 96 GLU A N 1
ATOM 789 C CA . GLU A 1 96 ? 20.006 1.928 0.219 1.00 82.62 96 GLU A CA 1
ATOM 790 C C . GLU A 1 96 ? 19.477 2.672 -1.015 1.00 82.62 96 GLU A C 1
ATOM 792 O O . GLU A 1 96 ? 19.978 3.734 -1.399 1.00 82.62 96 GLU A O 1
ATOM 797 N N . LEU A 1 97 ? 18.450 2.105 -1.651 1.00 89.44 97 LEU A N 1
ATOM 798 C CA . LEU A 1 97 ? 17.745 2.750 -2.753 1.00 89.44 97 LEU A CA 1
ATOM 799 C C . LEU A 1 97 ? 16.791 3.804 -2.178 1.00 89.44 97 LEU A C 1
ATOM 801 O O . LEU A 1 97 ? 15.852 3.468 -1.460 1.00 89.44 97 LEU A O 1
ATOM 805 N N . LYS A 1 98 ? 17.013 5.075 -2.522 1.00 90.69 98 LYS A N 1
ATOM 806 C CA . LYS A 1 98 ? 16.002 6.125 -2.331 1.00 90.69 98 LYS A CA 1
ATOM 807 C C . LYS A 1 98 ? 14.876 5.921 -3.334 1.00 90.69 98 LYS A C 1
ATOM 809 O O . LYS A 1 98 ? 15.133 5.467 -4.443 1.00 90.69 98 LYS A O 1
ATOM 814 N N . GLU A 1 99 ? 13.662 6.295 -2.957 1.00 92.56 99 GLU A N 1
ATOM 815 C CA . GLU A 1 99 ? 12.504 6.248 -3.846 1.00 92.56 99 GLU A CA 1
ATOM 816 C C . GLU A 1 99 ? 12.796 6.899 -5.206 1.00 92.56 99 GLU A C 1
ATOM 818 O O . GLU A 1 99 ? 13.359 7.995 -5.275 1.00 92.56 99 GLU A O 1
ATOM 823 N N . GLN A 1 100 ? 12.418 6.214 -6.283 1.00 95.25 100 GLN A N 1
ATOM 824 C CA . GLN A 1 100 ? 12.642 6.651 -7.658 1.00 95.25 100 GLN A CA 1
ATOM 825 C C . GLN A 1 100 ? 11.333 6.621 -8.444 1.00 95.25 100 GLN A C 1
ATOM 827 O O . GLN A 1 100 ? 10.433 5.830 -8.165 1.00 95.25 100 GLN A O 1
ATOM 832 N N . THR A 1 101 ? 11.246 7.493 -9.442 1.00 96.06 101 THR A N 1
ATOM 833 C CA . THR A 1 101 ? 10.083 7.664 -10.311 1.00 96.06 101 THR A CA 1
ATOM 834 C C . THR A 1 101 ? 10.274 6.946 -11.646 1.00 96.06 101 THR A C 1
ATOM 836 O O . THR A 1 101 ? 11.387 6.634 -12.076 1.00 96.06 101 THR A O 1
ATOM 839 N N . LEU A 1 102 ? 9.163 6.690 -12.332 1.00 95.00 102 LEU A N 1
ATOM 840 C CA . LEU A 1 102 ? 9.135 6.227 -13.711 1.00 95.00 102 LEU A CA 1
ATOM 841 C C . LEU A 1 102 ? 8.965 7.422 -14.651 1.00 95.00 102 LEU A C 1
ATOM 843 O O . LEU A 1 102 ? 8.086 8.261 -14.455 1.00 95.00 102 LEU A O 1
ATOM 847 N N . LYS A 1 103 ? 9.772 7.473 -15.713 1.00 94.19 103 LYS A N 1
ATOM 848 C CA . LYS A 1 103 ? 9.663 8.511 -16.740 1.00 94.19 103 LYS A CA 1
ATOM 849 C C . LYS A 1 103 ? 8.558 8.185 -17.744 1.00 94.19 103 LYS A C 1
ATOM 851 O O . LYS A 1 103 ? 8.528 7.103 -18.327 1.00 94.19 103 LYS A O 1
ATOM 856 N N . LEU A 1 104 ? 7.686 9.153 -17.993 1.00 94.38 104 LEU A N 1
ATOM 857 C CA . LEU A 1 104 ? 6.566 9.064 -18.923 1.00 94.38 104 LEU A CA 1
ATOM 858 C C . LEU A 1 104 ? 6.937 9.585 -20.323 1.00 94.38 104 LEU A C 1
ATOM 860 O O . LEU A 1 104 ? 7.877 10.363 -20.504 1.00 94.38 104 LEU A O 1
ATOM 864 N N . LYS A 1 105 ? 6.157 9.200 -21.343 1.00 92.00 105 LYS A N 1
ATOM 865 C CA . LYS A 1 105 ? 6.328 9.634 -22.748 1.00 92.00 105 LYS A CA 1
ATOM 866 C C . LYS A 1 105 ? 6.306 11.150 -22.937 1.00 92.00 105 LYS A C 1
ATOM 868 O O . LYS A 1 105 ? 6.958 11.657 -23.844 1.00 92.00 105 LYS A O 1
ATOM 873 N N . ASN A 1 106 ? 5.532 11.863 -22.123 1.00 89.69 106 ASN A N 1
ATOM 874 C CA . ASN A 1 106 ? 5.437 13.324 -22.155 1.00 89.69 106 ASN A CA 1
ATOM 875 C C . ASN A 1 106 ? 6.625 14.017 -21.454 1.00 89.69 106 ASN A C 1
ATOM 877 O O . ASN A 1 106 ? 6.684 15.243 -21.443 1.00 89.69 106 ASN A O 1
ATOM 881 N N . GLY A 1 107 ? 7.574 13.250 -20.907 1.00 91.94 107 GLY A N 1
ATOM 882 C CA . GLY A 1 107 ? 8.738 13.752 -20.182 1.00 91.94 107 GLY A CA 1
ATOM 883 C C . GLY A 1 107 ? 8.492 14.009 -18.696 1.00 91.94 107 GLY A C 1
ATOM 884 O O . GLY A 1 107 ? 9.452 14.346 -18.009 1.00 91.94 107 GLY A O 1
ATOM 885 N N . GLU A 1 108 ? 7.259 13.842 -18.212 1.00 95.00 108 GLU A N 1
ATOM 886 C CA . GLU A 1 108 ? 6.937 13.890 -16.784 1.00 95.00 108 GLU A CA 1
ATOM 887 C C . GLU A 1 108 ? 7.414 12.621 -16.068 1.00 95.00 108 GLU A C 1
ATOM 889 O O . GLU A 1 108 ? 7.814 11.633 -16.690 1.00 95.00 108 GLU A O 1
ATOM 894 N N . GLU A 1 109 ? 7.366 12.656 -14.743 1.00 95.31 109 GLU A N 1
ATOM 895 C CA . GLU A 1 109 ? 7.735 11.554 -13.865 1.00 95.31 10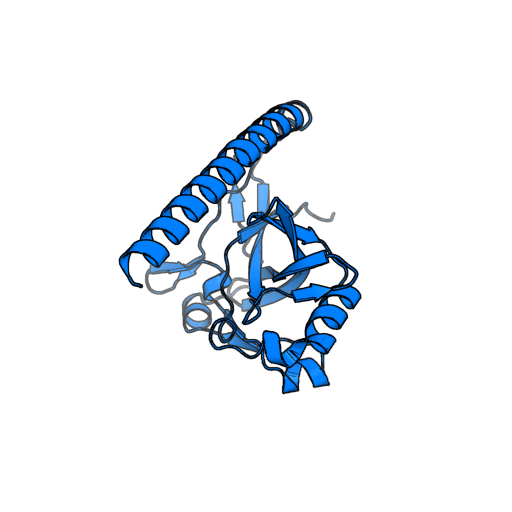9 GLU A CA 1
ATOM 896 C C . GLU A 1 109 ? 6.536 11.178 -12.992 1.00 95.31 109 GLU A C 1
ATOM 898 O O . GLU A 1 109 ? 5.770 12.052 -12.584 1.00 95.31 109 GLU A O 1
ATOM 903 N N . CYS A 1 110 ? 6.365 9.889 -12.701 1.00 94.94 110 CYS A N 1
ATOM 904 C CA . CYS A 1 110 ? 5.335 9.406 -11.783 1.00 94.94 110 CYS A CA 1
ATOM 905 C C . CYS A 1 110 ? 5.896 8.368 -10.813 1.00 94.94 110 CYS A C 1
ATOM 907 O O . CYS A 1 110 ? 6.784 7.590 -11.170 1.00 94.94 110 CYS A O 1
ATOM 909 N N . TYR A 1 111 ? 5.348 8.302 -9.604 1.00 96.62 111 TYR A N 1
ATOM 910 C CA . TYR A 1 111 ? 5.618 7.178 -8.712 1.00 96.62 111 TYR A CA 1
ATOM 911 C C . TYR A 1 111 ? 4.848 5.941 -9.184 1.00 96.62 111 TYR A C 1
ATOM 913 O O . TYR A 1 111 ? 3.859 6.049 -9.915 1.00 96.62 111 TYR A O 1
ATOM 921 N N . LEU A 1 112 ? 5.296 4.739 -8.806 1.00 96.56 112 LEU A N 1
ATOM 922 C CA . LEU A 1 112 ? 4.619 3.521 -9.274 1.00 96.56 112 LEU A CA 1
ATOM 923 C C . LEU A 1 112 ? 3.231 3.351 -8.647 1.00 96.56 112 LEU A C 1
ATOM 925 O O . LEU A 1 112 ? 2.338 2.820 -9.306 1.00 96.56 112 LEU A O 1
ATOM 929 N N . CYS A 1 113 ? 3.017 3.856 -7.428 1.00 96.31 113 CYS A N 1
ATOM 930 C CA . CYS A 1 113 ? 1.688 3.909 -6.815 1.00 96.31 113 CYS A CA 1
ATOM 931 C C . CYS A 1 113 ? 0.690 4.758 -7.623 1.00 96.31 113 CYS A C 1
ATOM 933 O O . CYS A 1 113 ? -0.499 4.457 -7.613 1.00 96.31 113 CYS A O 1
ATOM 935 N N . ASP A 1 114 ? 1.154 5.732 -8.414 1.00 96.44 114 ASP A N 1
ATOM 936 C CA . ASP A 1 114 ? 0.296 6.569 -9.266 1.00 96.44 114 ASP A CA 1
ATOM 937 C C . ASP A 1 114 ? -0.127 5.877 -10.576 1.00 96.44 114 ASP A C 1
ATOM 939 O O . ASP A 1 114 ? -0.872 6.448 -11.384 1.00 96.44 114 ASP A O 1
ATOM 943 N N . LEU A 1 115 ? 0.357 4.658 -10.842 1.00 96.38 115 LEU A N 1
ATOM 944 C CA . LEU A 1 115 ? -0.024 3.881 -12.025 1.00 96.38 115 LEU A CA 1
ATOM 945 C C . LEU A 1 115 ? -1.414 3.253 -11.866 1.00 96.38 115 LEU A C 1
ATOM 947 O O . LEU A 1 115 ? -2.120 3.076 -12.859 1.00 96.38 115 LEU A O 1
ATOM 951 N N . PHE A 1 116 ? -1.840 2.945 -10.641 1.00 96.94 116 PHE A N 1
ATOM 952 C CA . PHE A 1 116 ? -3.126 2.301 -10.387 1.00 96.94 116 PHE A CA 1
ATOM 953 C C . PHE A 1 116 ? -3.829 2.918 -9.187 1.00 96.94 116 PHE A C 1
ATOM 955 O O . PHE A 1 116 ? -3.253 3.076 -8.118 1.00 96.94 116 PHE A O 1
ATOM 962 N N . TYR A 1 117 ? -5.123 3.170 -9.340 1.00 96.75 117 TYR A N 1
ATOM 963 C CA . TYR A 1 117 ? -6.000 3.358 -8.197 1.00 96.75 117 TYR A CA 1
ATOM 964 C C . TYR A 1 117 ? -6.314 2.000 -7.579 1.00 96.75 117 TYR A C 1
ATOM 966 O O . TYR A 1 117 ? -6.814 1.123 -8.280 1.00 96.75 117 TYR A O 1
ATOM 974 N N . CYS A 1 118 ? -6.078 1.844 -6.278 1.00 97.25 118 CYS A N 1
ATOM 975 C CA . CYS A 1 118 ? -6.582 0.716 -5.498 1.00 97.25 118 CYS A CA 1
ATOM 976 C C . CYS A 1 118 ? -7.827 1.164 -4.732 1.00 97.25 118 CYS A C 1
ATOM 978 O O . CYS A 1 118 ? -7.753 2.087 -3.926 1.00 97.25 118 CYS A O 1
ATOM 980 N N . SER A 1 119 ? -8.971 0.534 -4.975 1.00 96.56 119 SER A N 1
ATOM 981 C CA . SER A 1 119 ? -10.223 0.837 -4.280 1.00 96.56 119 SER A CA 1
ATOM 982 C C . SER A 1 119 ? -10.739 -0.371 -3.510 1.00 96.56 119 SER A C 1
ATOM 984 O O . SER A 1 119 ? -10.676 -1.511 -3.979 1.00 96.56 119 SER A O 1
ATOM 986 N N . PHE A 1 120 ? -11.287 -0.106 -2.328 1.00 96.31 120 PHE A N 1
ATOM 987 C CA . PHE A 1 120 ? -12.014 -1.092 -1.544 1.00 96.31 120 PHE A CA 1
ATOM 988 C C . PHE A 1 120 ? -13.499 -1.075 -1.919 1.00 96.31 120 PHE A C 1
ATOM 990 O O . PHE A 1 120 ? -14.195 -0.077 -1.720 1.00 96.31 120 PHE A O 1
ATOM 997 N N . ASP A 1 121 ? -13.987 -2.201 -2.432 1.00 94.88 121 ASP A N 1
ATOM 998 C CA . ASP A 1 121 ? -15.410 -2.473 -2.610 1.00 94.88 121 ASP A CA 1
ATOM 999 C C . ASP A 1 121 ? -15.809 -3.612 -1.670 1.00 94.88 121 ASP A C 1
ATOM 1001 O O . ASP A 1 121 ? -15.249 -4.708 -1.734 1.00 94.88 121 ASP A O 1
ATOM 1005 N N . LYS A 1 122 ? -16.764 -3.349 -0.775 1.00 94.94 122 LYS A N 1
ATOM 1006 C CA . LYS A 1 122 ? -17.139 -4.314 0.260 1.00 94.94 122 LYS A CA 1
ATOM 1007 C C . LYS A 1 122 ? -17.820 -5.564 -0.287 1.00 94.94 122 LYS A C 1
ATOM 1009 O O . LYS A 1 122 ? -17.654 -6.626 0.307 1.00 94.94 122 LYS A O 1
ATOM 1014 N N . GLU A 1 123 ? -18.595 -5.454 -1.366 1.00 95.44 123 GLU A N 1
ATOM 1015 C CA . GLU A 1 123 ? -19.319 -6.597 -1.925 1.00 95.44 123 GLU A CA 1
ATOM 1016 C C . GLU A 1 123 ? -18.343 -7.494 -2.683 1.00 95.44 123 GLU A C 1
ATOM 1018 O O . GLU A 1 123 ? -18.343 -8.705 -2.468 1.00 95.44 123 GLU A O 1
ATOM 1023 N N . LYS A 1 124 ? -17.426 -6.896 -3.453 1.00 94.62 124 LYS A N 1
ATOM 1024 C CA . LYS A 1 124 ? -16.316 -7.608 -4.097 1.00 94.62 124 LYS A CA 1
ATOM 1025 C C . LYS A 1 124 ? -15.425 -8.298 -3.067 1.00 94.62 124 LYS A C 1
ATOM 1027 O O . LYS A 1 124 ? -15.242 -9.509 -3.122 1.00 94.62 124 LYS A O 1
ATOM 1032 N N . PHE A 1 125 ? -14.951 -7.563 -2.058 1.00 96.12 125 PHE A N 1
ATOM 1033 C CA . PHE A 1 125 ? -14.071 -8.129 -1.034 1.00 96.12 125 PHE A CA 1
ATOM 1034 C C . PHE A 1 125 ? -14.742 -9.265 -0.247 1.00 96.12 125 PHE A C 1
ATOM 1036 O O . PHE A 1 125 ? -14.092 -10.234 0.141 1.00 96.12 125 PHE A O 1
ATOM 1043 N N . LYS A 1 126 ? -16.058 -9.183 -0.028 1.00 95.69 126 LYS A N 1
ATOM 1044 C CA . LYS A 1 126 ? -16.839 -10.251 0.603 1.00 95.69 126 LYS A CA 1
ATOM 1045 C C . LYS A 1 126 ? -16.953 -11.505 -0.269 1.00 95.69 126 LYS A C 1
ATOM 1047 O O . LYS A 1 126 ? -17.029 -12.600 0.285 1.00 95.69 126 LYS A O 1
ATOM 1052 N N . GLU A 1 127 ? -16.993 -11.356 -1.589 1.00 95.69 127 GLU A N 1
ATOM 1053 C CA . GLU A 1 127 ? -17.101 -12.467 -2.539 1.00 95.69 127 GLU A CA 1
ATOM 1054 C C . GLU A 1 127 ? -15.766 -13.193 -2.734 1.00 95.69 127 GLU A C 1
ATOM 1056 O O . GLU A 1 127 ? -15.716 -14.419 -2.627 1.00 95.69 127 GLU A O 1
ATOM 1061 N N . ASP A 1 128 ? -14.686 -12.452 -2.990 1.00 95.25 128 ASP A N 1
ATOM 1062 C CA . ASP A 1 128 ? -13.422 -13.031 -3.460 1.00 95.25 128 ASP A CA 1
ATOM 1063 C C . ASP A 1 128 ? -12.171 -12.573 -2.689 1.00 95.25 128 ASP A C 1
ATOM 1065 O O . ASP A 1 128 ? -11.071 -13.063 -2.960 1.00 95.25 128 ASP A O 1
ATOM 1069 N N . GLN A 1 129 ? -12.326 -11.697 -1.689 1.00 95.00 129 GLN A N 1
ATOM 1070 C CA . GLN A 1 129 ? -11.228 -11.143 -0.883 1.00 95.00 129 GLN A CA 1
ATOM 1071 C C . GLN A 1 129 ? -10.168 -10.440 -1.746 1.00 95.00 129 GLN A C 1
ATOM 1073 O O . GLN A 1 129 ? -8.963 -10.554 -1.491 1.00 95.00 129 GLN A O 1
ATOM 1078 N N . THR A 1 130 ? -10.615 -9.739 -2.792 1.00 93.81 130 THR A N 1
ATOM 1079 C CA . THR A 1 130 ? -9.765 -8.947 -3.684 1.00 93.81 130 THR A CA 1
ATOM 1080 C C . THR A 1 130 ? -10.091 -7.457 -3.642 1.00 93.81 130 THR A C 1
ATOM 1082 O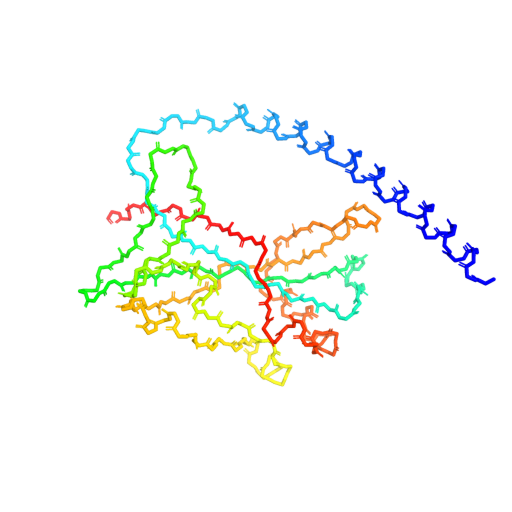 O . THR A 1 130 ? -11.143 -7.020 -3.173 1.00 93.81 130 THR A O 1
ATOM 1085 N N . PHE A 1 131 ? -9.154 -6.664 -4.159 1.00 94.88 131 PHE A N 1
ATOM 1086 C CA . PHE A 1 131 ? -9.273 -5.218 -4.302 1.00 94.88 131 PHE A CA 1
ATOM 1087 C C . PHE A 1 131 ? -9.468 -4.836 -5.763 1.00 94.88 131 PHE A C 1
ATOM 1089 O O . PHE A 1 131 ? -9.131 -5.595 -6.677 1.00 94.88 131 PHE A O 1
ATOM 1096 N N . ASP A 1 132 ? -10.022 -3.651 -6.000 1.00 95.00 132 ASP A N 1
ATOM 1097 C CA . ASP A 1 132 ? -10.155 -3.130 -7.350 1.00 95.00 132 ASP A CA 1
ATOM 1098 C C . ASP A 1 132 ? -8.960 -2.264 -7.737 1.00 95.00 132 ASP A C 1
ATOM 1100 O O . ASP A 1 132 ? -8.777 -1.177 -7.197 1.00 95.00 132 ASP A O 1
ATOM 1104 N N . PHE A 1 133 ? -8.159 -2.756 -8.683 1.00 96.12 133 PHE A N 1
ATOM 1105 C CA . PHE A 1 133 ? -7.038 -2.021 -9.258 1.00 96.12 133 PHE A CA 1
ATOM 1106 C C . PHE A 1 133 ? -7.425 -1.475 -10.630 1.00 96.12 133 PHE A C 1
ATOM 1108 O O . PHE A 1 133 ? -7.479 -2.211 -11.617 1.00 96.12 133 PHE A O 1
ATOM 1115 N N . SER A 1 134 ? -7.669 -0.171 -10.693 1.00 95.75 134 SER A N 1
ATOM 1116 C CA . SER A 1 134 ? -8.014 0.538 -11.923 1.00 95.75 134 SER A CA 1
ATOM 1117 C C . SER A 1 134 ? -6.792 1.289 -12.468 1.00 95.75 134 SER A C 1
ATOM 1119 O O . SER A 1 134 ? -6.218 2.104 -11.741 1.00 95.75 134 SER A O 1
ATOM 1121 N N . PRO A 1 135 ? -6.367 1.057 -13.725 1.00 96.12 135 PRO A N 1
ATOM 1122 C CA . PRO A 1 135 ? -5.208 1.740 -14.295 1.00 96.12 135 PRO A CA 1
ATOM 1123 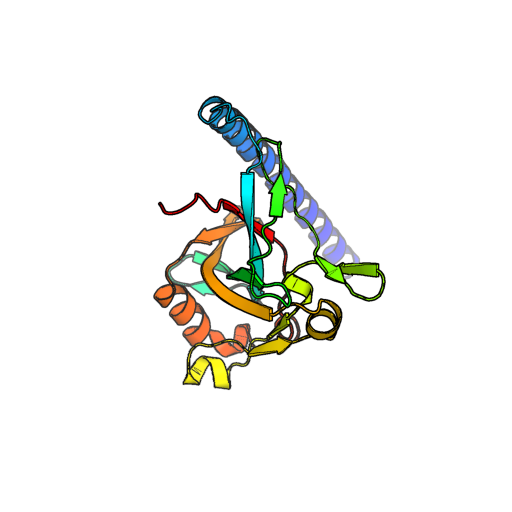C C . PRO A 1 135 ? -5.481 3.237 -14.476 1.00 96.12 135 PRO A C 1
ATOM 1125 O O . PRO A 1 135 ? -6.565 3.637 -14.905 1.00 96.12 135 PRO A O 1
ATOM 1128 N N . THR A 1 136 ? -4.478 4.068 -14.206 1.00 96.06 136 THR A N 1
ATOM 1129 C CA . THR A 1 136 ? -4.522 5.504 -14.504 1.00 96.06 136 THR A CA 1
ATOM 1130 C C . THR A 1 136 ? -3.987 5.784 -15.912 1.00 96.06 136 THR A C 1
ATOM 1132 O O . THR A 1 136 ? -3.450 4.908 -16.597 1.00 96.06 136 THR A O 1
ATOM 1135 N N . MET A 1 137 ? -4.083 7.040 -16.360 1.00 94.06 137 MET A N 1
ATOM 1136 C CA . MET A 1 137 ? -3.470 7.466 -17.625 1.00 94.06 137 MET A CA 1
ATOM 1137 C C . MET A 1 137 ? -1.944 7.251 -17.636 1.00 94.06 137 MET A C 1
ATOM 1139 O O . MET A 1 137 ? -1.360 7.054 -18.705 1.00 94.06 137 MET A O 1
ATOM 1143 N N . ASN A 1 138 ? -1.301 7.207 -16.463 1.00 95.62 138 ASN A N 1
ATOM 1144 C CA . ASN A 1 138 ? 0.141 6.999 -16.335 1.00 95.62 138 ASN A CA 1
ATOM 1145 C C . ASN A 1 138 ? 0.576 5.620 -16.857 1.00 95.62 138 ASN A C 1
ATOM 1147 O O . ASN A 1 138 ? 1.666 5.500 -17.406 1.00 95.62 138 ASN A O 1
ATOM 1151 N N . VAL A 1 139 ? -0.290 4.598 -16.807 1.00 93.69 139 VAL A N 1
ATOM 1152 C CA . VAL A 1 139 ? -0.016 3.281 -17.419 1.00 93.69 139 VAL A CA 1
ATOM 1153 C C . VAL A 1 139 ? 0.146 3.395 -18.934 1.00 93.69 139 VAL A C 1
ATOM 1155 O O . VAL A 1 139 ? 1.052 2.808 -19.515 1.00 93.69 139 VAL A O 1
ATOM 1158 N N . ILE A 1 140 ? -0.700 4.188 -19.591 1.00 92.25 140 ILE A N 1
ATOM 1159 C CA . ILE A 1 140 ? -0.629 4.397 -21.045 1.00 92.25 140 ILE A CA 1
ATOM 1160 C C . ILE A 1 140 ? 0.589 5.265 -21.393 1.00 92.25 140 ILE A C 1
ATOM 1162 O O . ILE A 1 140 ? 1.296 5.013 -22.380 1.00 92.25 140 ILE A O 1
ATOM 1166 N N . MET A 1 141 ? 0.844 6.286 -20.570 1.00 94.25 141 MET A N 1
ATOM 1167 C CA . MET A 1 141 ? 1.952 7.222 -20.750 1.00 94.25 141 MET A CA 1
ATOM 1168 C C . MET A 1 141 ? 3.318 6.603 -20.455 1.00 94.25 141 MET A C 1
ATOM 1170 O O . MET A 1 141 ? 4.300 7.068 -21.024 1.00 94.25 141 MET A O 1
ATOM 1174 N N . SER A 1 142 ? 3.408 5.554 -19.637 1.00 92.31 142 SER A N 1
ATOM 1175 C CA . SER A 1 142 ? 4.681 4.894 -19.327 1.00 92.31 142 SER A CA 1
ATOM 1176 C C . SER A 1 142 ? 5.221 4.044 -20.477 1.00 92.31 142 SER A C 1
ATOM 1178 O O . SER A 1 142 ? 6.412 3.761 -20.523 1.00 92.31 142 SER A O 1
ATOM 1180 N N . ASN A 1 143 ? 4.367 3.630 -21.423 1.00 91.44 143 ASN A N 1
ATOM 1181 C CA . ASN A 1 143 ? 4.696 2.618 -22.439 1.00 91.44 143 ASN A CA 1
ATOM 1182 C C . ASN A 1 143 ? 5.147 1.258 -21.885 1.00 91.44 143 ASN A C 1
ATOM 1184 O O . ASN A 1 143 ? 5.723 0.472 -22.636 1.00 91.44 143 ASN A O 1
ATOM 1188 N N . CYS A 1 144 ? 4.940 0.998 -20.598 1.00 92.94 144 CYS A N 1
ATOM 1189 C CA . CYS A 1 144 ? 5.439 -0.203 -19.950 1.00 92.94 144 CYS A CA 1
ATO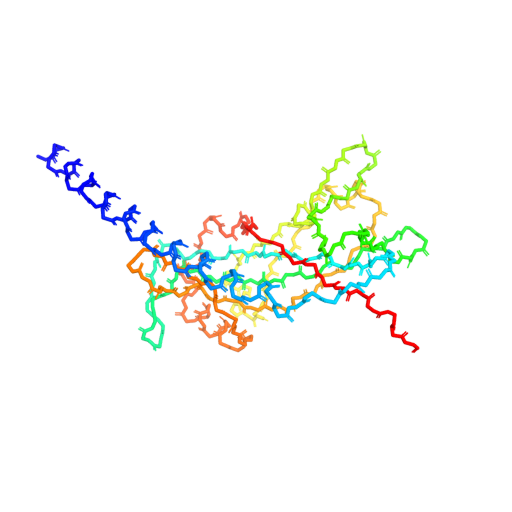M 1190 C C . CYS A 1 144 ? 4.329 -1.243 -19.820 1.00 92.94 144 CYS A C 1
ATOM 1192 O O . CYS A 1 144 ? 3.150 -0.916 -19.653 1.00 92.94 144 CYS A O 1
ATOM 1194 N N . ARG A 1 145 ? 4.713 -2.518 -19.825 1.00 95.12 145 ARG A N 1
ATOM 1195 C CA . ARG A 1 145 ? 3.858 -3.587 -19.314 1.00 95.12 145 ARG A CA 1
ATOM 1196 C C . ARG A 1 145 ? 4.101 -3.710 -17.815 1.00 95.12 145 ARG A C 1
ATOM 1198 O O . ARG A 1 145 ? 5.242 -3.777 -17.379 1.00 95.12 145 ARG A O 1
ATOM 1205 N N . ILE A 1 146 ? 3.032 -3.761 -17.030 1.00 95.88 146 ILE A N 1
ATOM 1206 C CA . ILE A 1 146 ? 3.122 -3.762 -15.569 1.00 95.88 146 ILE A CA 1
ATOM 1207 C C . ILE A 1 146 ? 2.451 -5.020 -15.025 1.00 95.88 146 ILE A C 1
ATOM 1209 O O . ILE A 1 146 ? 1.343 -5.364 -15.436 1.00 95.88 146 ILE A O 1
ATOM 1213 N N . ALA A 1 147 ? 3.128 -5.702 -14.107 1.00 96.00 147 ALA A N 1
ATOM 1214 C CA . ALA A 1 147 ? 2.555 -6.739 -13.263 1.00 96.00 147 ALA A CA 1
ATOM 1215 C C . ALA A 1 147 ? 2.660 -6.315 -11.792 1.00 96.00 147 ALA A C 1
ATOM 1217 O O . ALA A 1 147 ? 3.630 -5.671 -11.392 1.00 96.00 147 ALA A O 1
ATOM 1218 N N . MET A 1 148 ? 1.650 -6.676 -11.006 1.00 96.69 148 MET A N 1
ATOM 1219 C CA . MET A 1 148 ? 1.544 -6.345 -9.586 1.00 96.69 148 MET A CA 1
ATOM 1220 C C . MET A 1 148 ? 1.354 -7.620 -8.771 1.00 96.69 148 MET A C 1
ATOM 1222 O O . MET A 1 148 ? 0.681 -8.551 -9.216 1.00 96.69 148 MET A O 1
ATOM 1226 N N . GLU A 1 149 ? 1.925 -7.640 -7.575 1.00 96.06 149 GLU A N 1
ATOM 1227 C CA . GLU A 1 149 ? 1.819 -8.743 -6.624 1.00 96.06 149 GLU A CA 1
ATOM 1228 C C . GLU A 1 149 ? 1.661 -8.173 -5.212 1.00 96.06 149 GLU A C 1
ATOM 1230 O O . GLU A 1 149 ? 2.427 -7.295 -4.821 1.00 96.06 149 GLU A O 1
ATOM 1235 N N . ILE A 1 150 ? 0.682 -8.656 -4.439 1.00 97.56 150 ILE A N 1
ATOM 1236 C CA . ILE A 1 150 ? 0.594 -8.296 -3.018 1.00 97.56 150 ILE A CA 1
ATOM 1237 C C . ILE A 1 150 ? 1.711 -9.039 -2.283 1.00 97.56 150 ILE A C 1
ATOM 1239 O O . ILE A 1 150 ? 1.681 -10.262 -2.176 1.00 97.56 150 ILE A O 1
ATOM 1243 N N . HIS A 1 151 ? 2.690 -8.284 -1.799 1.00 97.88 151 HIS A N 1
ATOM 1244 C CA . HIS A 1 151 ? 3.885 -8.775 -1.130 1.00 97.88 151 HIS A CA 1
ATOM 1245 C C . HIS A 1 151 ? 3.653 -9.065 0.356 1.00 97.88 151 HIS A C 1
ATOM 1247 O O . HIS A 1 151 ? 4.113 -10.085 0.862 1.00 97.88 151 HIS A O 1
ATOM 1253 N N . SER A 1 152 ? 2.951 -8.178 1.062 1.00 98.06 152 SER A N 1
ATOM 1254 C CA . SER A 1 152 ? 2.686 -8.330 2.494 1.00 98.06 152 SER A CA 1
ATOM 1255 C C . SER A 1 152 ? 1.425 -7.586 2.928 1.00 98.06 152 SER A C 1
ATOM 1257 O O . SER A 1 152 ? 0.867 -6.781 2.177 1.00 98.06 152 SER A O 1
ATOM 1259 N N . TYR A 1 153 ? 0.978 -7.878 4.149 1.00 98.62 153 TYR A N 1
ATOM 1260 C CA . TYR A 1 153 ? -0.188 -7.278 4.787 1.00 98.62 153 TYR A CA 1
ATOM 1261 C C . TYR A 1 153 ? 0.223 -6.716 6.144 1.00 98.62 153 TYR A C 1
ATOM 1263 O O . TYR A 1 153 ? 1.008 -7.338 6.864 1.00 98.62 153 TYR A O 1
ATOM 1271 N N . THR A 1 154 ? -0.330 -5.566 6.515 1.00 98.44 154 THR A N 1
ATOM 1272 C CA . THR A 1 154 ? -0.107 -4.965 7.831 1.00 98.44 154 THR A CA 1
ATOM 1273 C C . THR A 1 154 ? -1.413 -4.526 8.478 1.00 98.44 154 THR A C 1
ATOM 1275 O O . THR A 1 154 ? -2.399 -4.210 7.804 1.00 98.44 154 THR A O 1
ATOM 1278 N N . LYS A 1 155 ? -1.410 -4.477 9.810 1.00 98.12 155 LYS A N 1
ATOM 1279 C CA . LYS A 1 155 ? -2.390 -3.742 10.617 1.00 98.12 155 LYS A CA 1
ATOM 1280 C C . LYS A 1 155 ? -1.658 -2.705 11.457 1.00 98.12 155 LYS A C 1
ATOM 1282 O O . LYS A 1 155 ? -0.590 -2.986 11.990 1.00 98.12 155 LYS A O 1
ATOM 1287 N N . ASP A 1 156 ? -2.251 -1.534 11.614 1.00 97.56 156 ASP A N 1
ATOM 1288 C CA . ASP A 1 156 ? -1.707 -0.495 12.478 1.00 97.56 156 ASP A CA 1
ATOM 1289 C C . ASP A 1 156 ? -2.269 -0.674 13.888 1.00 97.56 156 ASP A C 1
ATOM 1291 O O . ASP A 1 156 ? -3.477 -0.513 14.104 1.00 97.56 156 ASP A O 1
ATOM 1295 N N . ILE A 1 157 ? -1.407 -1.003 14.850 1.00 97.06 157 ILE A N 1
ATOM 1296 C CA . ILE A 1 157 ? -1.777 -1.223 16.253 1.00 97.06 157 ILE A CA 1
ATOM 1297 C C . ILE A 1 157 ? -1.349 -0.051 17.128 1.00 97.06 157 ILE A C 1
ATOM 1299 O O . ILE A 1 157 ? -0.264 0.506 16.972 1.00 97.06 157 ILE A O 1
ATOM 1303 N N . GLU A 1 158 ? -2.200 0.327 18.080 1.00 94.44 158 GLU A N 1
ATOM 1304 C CA . GLU A 1 158 ? -1.859 1.352 19.065 1.00 94.44 158 GLU A CA 1
ATOM 1305 C C . GLU A 1 158 ? -0.709 0.865 19.961 1.00 94.44 158 GLU A C 1
ATOM 1307 O O . GLU A 1 158 ? -0.887 -0.014 20.804 1.00 94.44 158 GLU A O 1
ATOM 1312 N N . VAL A 1 159 ? 0.462 1.488 19.834 1.00 90.69 159 VAL A N 1
ATOM 1313 C CA . VAL A 1 159 ? 1.604 1.224 20.724 1.00 90.69 159 VAL A CA 1
ATOM 1314 C C . VAL A 1 159 ? 1.628 2.182 21.912 1.00 90.69 159 VAL A C 1
ATOM 1316 O O . VAL A 1 159 ? 2.176 1.857 22.968 1.00 90.69 159 VAL A O 1
ATOM 1319 N N . ARG A 1 160 ? 1.055 3.386 21.755 1.00 85.69 160 ARG A N 1
ATOM 1320 C CA . ARG A 1 160 ? 1.055 4.419 22.799 1.00 85.69 160 ARG A CA 1
ATOM 1321 C C . ARG A 1 160 ? 0.030 5.525 22.535 1.00 85.69 160 ARG A C 1
ATOM 1323 O O . ARG A 1 160 ? 0.334 6.458 21.799 1.00 85.69 160 ARG A O 1
ATOM 1330 N N . ARG A 1 161 ? -1.119 5.499 23.223 1.00 81.62 161 ARG A N 1
ATOM 1331 C CA . ARG A 1 161 ? -2.184 6.536 23.239 1.00 81.62 161 ARG A CA 1
ATOM 1332 C C . ARG A 1 161 ? -2.758 6.925 21.867 1.00 81.62 161 ARG A C 1
ATOM 1334 O O . ARG A 1 161 ? -3.928 6.725 21.587 1.00 81.62 161 ARG A O 1
ATOM 1341 N N . VAL A 1 162 ? -1.969 7.621 21.061 1.00 79.88 162 VAL A N 1
ATOM 1342 C CA . VAL A 1 162 ? -2.342 8.128 19.730 1.00 79.88 162 VAL A CA 1
ATOM 1343 C C . VAL A 1 162 ? -1.355 7.695 18.648 1.00 79.88 162 VAL A C 1
ATOM 1345 O O . VAL A 1 162 ? -1.515 8.066 17.491 1.00 79.88 162 VAL A O 1
ATOM 1348 N N . ILE A 1 163 ? -0.322 6.945 19.028 1.00 87.88 163 ILE A N 1
ATOM 1349 C CA . ILE A 1 163 ? 0.716 6.446 18.135 1.00 87.88 163 ILE A CA 1
ATOM 1350 C C . ILE A 1 163 ? 0.353 5.020 17.759 1.00 87.88 163 ILE A C 1
ATOM 1352 O O . ILE A 1 163 ? 0.216 4.159 18.635 1.00 87.88 163 ILE A O 1
ATOM 1356 N N . PHE A 1 164 ? 0.227 4.806 16.457 1.00 93.12 164 PHE A N 1
ATOM 1357 C CA . PHE A 1 164 ? 0.018 3.503 15.858 1.00 93.12 164 PHE A CA 1
ATOM 1358 C C . PHE A 1 164 ? 1.270 3.110 15.083 1.00 93.12 164 PHE A C 1
ATOM 1360 O O . PHE A 1 164 ? 1.892 3.965 14.452 1.00 93.12 164 PHE A O 1
ATOM 1367 N N . GLU A 1 165 ? 1.640 1.837 15.152 1.00 93.75 165 GLU A N 1
ATOM 1368 C CA . GLU A 1 165 ? 2.705 1.278 14.326 1.00 93.75 165 GLU A CA 1
ATOM 1369 C C . GLU A 1 165 ? 2.192 0.112 13.491 1.00 93.75 165 GLU A C 1
ATOM 1371 O O . GLU A 1 165 ? 1.352 -0.652 13.978 1.00 93.75 165 GLU A O 1
ATOM 1376 N N . PRO A 1 166 ? 2.716 -0.045 12.265 1.00 95.88 166 PRO A N 1
ATOM 1377 C CA . PRO A 1 166 ? 2.385 -1.183 11.434 1.00 95.88 166 PRO A CA 1
ATOM 1378 C C . PRO A 1 166 ? 2.997 -2.458 12.017 1.00 95.88 166 PRO A C 1
ATOM 1380 O O . PRO A 1 166 ? 4.190 -2.526 12.319 1.00 95.88 166 PRO A O 1
ATOM 1383 N N . GLU A 1 167 ? 2.179 -3.495 12.114 1.00 96.94 167 GLU A N 1
ATOM 1384 C CA . GLU A 1 167 ? 2.584 -4.863 12.403 1.00 96.94 167 GLU A CA 1
ATOM 1385 C C . GLU A 1 167 ? 2.293 -5.732 11.176 1.00 96.94 167 GLU A C 1
ATOM 1387 O O . GLU A 1 167 ? 1.181 -5.704 10.644 1.00 96.94 167 GLU A O 1
ATOM 1392 N N . ASN A 1 168 ? 3.293 -6.496 10.720 1.00 98.00 168 ASN A N 1
ATOM 1393 C CA . ASN A 1 168 ? 3.103 -7.479 9.653 1.00 98.00 168 ASN A CA 1
ATOM 1394 C C . ASN A 1 168 ? 2.183 -8.600 10.137 1.00 98.00 168 ASN A C 1
ATOM 1396 O O . ASN A 1 168 ? 2.396 -9.164 11.209 1.00 98.00 168 ASN A O 1
ATOM 1400 N N . ILE A 1 169 ? 1.209 -8.954 9.307 1.00 98.44 169 ILE A N 1
ATOM 1401 C CA . ILE A 1 169 ? 0.253 -10.025 9.569 1.00 98.44 169 ILE A CA 1
ATOM 1402 C C . ILE A 1 169 ? 0.121 -10.932 8.352 1.00 98.44 169 ILE A C 1
ATOM 1404 O O . ILE A 1 169 ? 0.431 -10.552 7.222 1.00 98.44 169 ILE A O 1
ATOM 1408 N N . GLU A 1 170 ? -0.376 -12.139 8.590 1.00 98.31 170 GLU A N 1
ATOM 1409 C CA . GLU A 1 170 ? -0.721 -13.060 7.515 1.00 98.31 170 GLU A CA 1
ATOM 1410 C C . GLU A 1 170 ? -1.986 -12.599 6.781 1.00 98.31 170 GLU A C 1
ATOM 1412 O O . GLU A 1 170 ? -2.852 -11.908 7.339 1.00 98.31 170 GLU A O 1
ATOM 1417 N N . ARG A 1 171 ? -2.130 -13.039 5.528 1.00 98.06 171 ARG A N 1
ATOM 1418 C CA . ARG A 1 171 ? -3.299 -12.729 4.692 1.00 98.06 171 ARG A CA 1
ATOM 1419 C C . ARG A 1 171 ? -4.608 -13.136 5.369 1.00 98.06 171 ARG A C 1
ATOM 1421 O O . ARG A 1 171 ? -5.600 -12.418 5.273 1.00 98.06 171 ARG A O 1
ATOM 1428 N N . GLU A 1 172 ? -4.627 -14.280 6.046 1.00 98.12 172 GLU A N 1
ATOM 1429 C CA . GLU A 1 172 ? -5.810 -14.806 6.727 1.00 98.12 172 GLU A CA 1
ATOM 1430 C C . GLU A 1 172 ? -6.270 -13.875 7.849 1.00 98.12 172 GLU A C 1
ATOM 1432 O O . GLU A 1 172 ? -7.467 -13.631 7.992 1.00 98.12 172 GLU A O 1
ATOM 1437 N N . GLU A 1 173 ? -5.332 -13.325 8.624 1.00 98.44 173 GLU A N 1
ATOM 1438 C CA . GLU A 1 173 ? -5.653 -12.371 9.683 1.00 98.44 173 GLU A CA 1
ATOM 1439 C C . GLU A 1 173 ? -6.134 -11.043 9.103 1.00 98.44 173 GLU A C 1
ATOM 1441 O O . GLU A 1 173 ? -7.135 -10.504 9.576 1.00 98.44 173 GLU A O 1
ATOM 1446 N N . PHE A 1 174 ? -5.474 -10.544 8.056 1.00 98.44 174 PHE A N 1
ATOM 1447 C CA . PHE A 1 174 ? -5.902 -9.337 7.356 1.00 98.44 174 PHE A CA 1
ATOM 1448 C C . PHE A 1 174 ? -7.340 -9.481 6.834 1.00 98.44 174 PHE A C 1
ATOM 1450 O O . PHE A 1 174 ? -8.196 -8.628 7.082 1.00 98.44 174 PHE A O 1
ATOM 1457 N N . ASN A 1 175 ? -7.634 -10.597 6.163 1.00 98.19 175 ASN A N 1
ATOM 1458 C CA . ASN A 1 175 ? -8.960 -10.867 5.619 1.00 98.19 175 ASN A CA 1
ATOM 1459 C C . ASN A 1 175 ? -10.004 -11.009 6.732 1.00 98.19 175 ASN A C 1
ATOM 1461 O O . ASN A 1 175 ? -11.102 -10.478 6.589 1.00 98.19 175 ASN A O 1
ATOM 1465 N N . ASP A 1 176 ? -9.674 -11.661 7.851 1.00 98.19 176 ASP A N 1
ATOM 1466 C CA . ASP A 1 176 ? -10.564 -11.759 9.014 1.00 98.19 176 ASP A CA 1
ATOM 1467 C C . ASP A 1 176 ? -10.881 -10.375 9.606 1.00 98.19 176 ASP A C 1
ATOM 1469 O O . ASP A 1 176 ? -12.044 -10.072 9.886 1.00 98.19 176 ASP A O 1
ATOM 1473 N N . ILE A 1 177 ? -9.884 -9.491 9.729 1.00 98.19 177 ILE A N 1
ATOM 1474 C CA . ILE A 1 177 ? -10.086 -8.106 10.183 1.00 98.19 177 ILE A CA 1
ATOM 1475 C C . ILE A 1 177 ? -11.063 -7.384 9.253 1.00 98.19 177 ILE A C 1
ATOM 1477 O O . ILE A 1 177 ? -12.060 -6.832 9.727 1.00 98.19 177 ILE A O 1
ATOM 1481 N N . MET A 1 178 ? -10.801 -7.407 7.946 1.00 97.56 178 MET A N 1
ATOM 1482 C CA . MET A 1 178 ? -11.594 -6.691 6.946 1.00 97.56 178 MET A CA 1
ATOM 1483 C C . MET A 1 178 ? -13.023 -7.244 6.845 1.00 97.56 178 MET A C 1
ATOM 1485 O O . MET A 1 178 ? -13.984 -6.478 6.925 1.00 97.56 178 MET A O 1
ATOM 1489 N N . LEU A 1 179 ? -13.195 -8.568 6.750 1.00 97.25 179 LEU A N 1
ATOM 1490 C CA . LEU A 1 179 ? -14.504 -9.221 6.594 1.00 97.25 179 LEU A CA 1
ATOM 1491 C C . LEU A 1 179 ? -15.415 -9.017 7.806 1.00 97.25 179 LEU A C 1
ATOM 1493 O O . LEU A 1 179 ? -16.612 -8.775 7.648 1.00 97.25 179 LEU A O 1
ATOM 1497 N N . ASN A 1 180 ? -14.866 -9.060 9.020 1.00 96.50 180 ASN A N 1
ATOM 1498 C CA . ASN A 1 180 ? -15.656 -8.821 10.229 1.00 96.50 180 ASN A CA 1
ATOM 1499 C C . ASN A 1 180 ? -15.949 -7.329 10.470 1.00 96.50 180 ASN A C 1
ATOM 1501 O O . ASN A 1 180 ? -16.680 -6.989 11.403 1.00 96.50 180 ASN A O 1
ATOM 1505 N N . ASN A 1 181 ? -15.396 -6.428 9.648 1.00 96.81 181 ASN A N 1
ATOM 1506 C CA . ASN A 1 181 ? -15.497 -4.980 9.821 1.00 96.81 181 ASN A CA 1
ATOM 1507 C C . ASN A 1 181 ? -15.783 -4.213 8.516 1.00 96.81 181 ASN A C 1
ATOM 1509 O O . ASN A 1 181 ? -15.529 -3.012 8.472 1.00 96.81 181 ASN A O 1
ATOM 1513 N N . LEU A 1 182 ? -16.351 -4.853 7.486 1.00 95.94 182 LEU A N 1
ATOM 1514 C CA . LEU A 1 182 ? -16.554 -4.279 6.140 1.00 95.94 182 LEU A CA 1
ATOM 1515 C C . LEU A 1 182 ? -17.130 -2.852 6.149 1.00 95.94 182 LEU A C 1
ATOM 1517 O O . LEU A 1 182 ? -16.586 -1.951 5.518 1.00 95.94 182 LEU A O 1
ATOM 1521 N N . GLU A 1 183 ? -18.192 -2.622 6.926 1.00 95.88 183 GLU A N 1
ATOM 1522 C CA . GLU A 1 183 ? -18.871 -1.319 7.023 1.00 95.88 183 GLU A CA 1
ATOM 1523 C C . GLU A 1 183 ? -17.989 -0.202 7.602 1.00 95.88 183 GLU A C 1
ATOM 1525 O O . GLU A 1 183 ? -18.290 0.981 7.459 1.00 95.88 183 GLU A O 1
ATOM 1530 N N . ARG A 1 184 ? -16.897 -0.548 8.290 1.00 96.62 184 ARG A N 1
ATOM 1531 C CA . ARG A 1 184 ? -15.921 0.440 8.759 1.00 96.62 184 ARG A CA 1
ATOM 1532 C C . ARG A 1 184 ? -15.030 0.919 7.627 1.00 96.62 184 ARG A C 1
ATOM 1534 O O . ARG A 1 184 ? -14.656 2.084 7.649 1.00 96.62 184 ARG A O 1
ATOM 1541 N N . PHE A 1 185 ? -14.711 0.045 6.678 1.00 96.69 185 PHE A N 1
ATOM 1542 C CA . PHE A 1 185 ? -13.806 0.320 5.563 1.00 96.69 185 PHE A CA 1
ATOM 1543 C C . PHE A 1 185 ? -14.531 0.811 4.301 1.00 96.69 185 PHE A C 1
ATOM 1545 O O . PHE A 1 185 ? -13.881 1.324 3.393 1.00 96.69 185 PHE A O 1
ATOM 1552 N N . ASP A 1 186 ? -15.864 0.720 4.239 1.00 94.81 186 ASP A N 1
ATOM 1553 C CA . ASP A 1 186 ? -16.688 1.276 3.154 1.00 94.81 186 ASP A CA 1
ATOM 1554 C C . ASP A 1 186 ? -16.814 2.810 3.263 1.00 94.81 186 ASP A C 1
ATOM 1556 O O . ASP A 1 186 ? -17.873 3.367 3.552 1.00 94.81 186 ASP A O 1
ATOM 1560 N N . VAL A 1 187 ? -15.689 3.502 3.076 1.00 95.06 187 VAL A N 1
ATOM 1561 C CA . VAL A 1 187 ? -15.558 4.964 3.149 1.00 95.06 187 VAL A CA 1
ATOM 1562 C C . VAL A 1 187 ? -14.936 5.535 1.879 1.00 95.06 187 VAL A C 1
ATOM 1564 O O . VAL A 1 187 ? -14.283 4.828 1.113 1.00 95.06 187 VAL A O 1
ATOM 1567 N N . THR A 1 188 ? -15.133 6.836 1.656 1.00 92.56 188 THR A N 1
ATOM 1568 C CA . THR A 1 188 ? -14.603 7.555 0.484 1.00 92.56 188 THR A CA 1
ATOM 1569 C C . THR A 1 188 ? -13.083 7.547 0.420 1.00 92.56 188 THR A C 1
ATOM 1571 O O . THR A 1 188 ? -12.528 7.485 -0.671 1.00 92.56 188 THR A O 1
ATOM 1574 N N . ASP A 1 189 ? -12.422 7.549 1.577 1.00 89.94 189 ASP A N 1
ATOM 1575 C CA . ASP A 1 189 ? -10.959 7.594 1.676 1.00 89.94 189 ASP A CA 1
ATOM 1576 C C . ASP A 1 189 ? -10.290 6.298 1.192 1.00 89.94 189 ASP A C 1
ATOM 1578 O O . ASP A 1 189 ? -9.092 6.287 0.943 1.00 89.94 189 ASP A O 1
ATOM 1582 N N . ASN A 1 190 ? -11.064 5.221 1.005 1.00 94.56 190 ASN A N 1
ATOM 1583 C CA . ASN A 1 190 ? -10.591 3.951 0.449 1.00 94.56 190 ASN A CA 1
ATOM 1584 C C . ASN A 1 190 ? -10.990 3.781 -1.032 1.00 94.56 190 ASN A C 1
ATOM 1586 O O . ASN A 1 190 ? -10.973 2.664 -1.554 1.00 94.56 190 ASN A O 1
ATOM 1590 N N . LYS A 1 191 ? -11.403 4.867 -1.707 1.00 93.75 191 LYS A N 1
ATOM 1591 C CA . LYS A 1 191 ? -11.894 4.892 -3.099 1.00 93.75 191 LYS A CA 1
ATOM 1592 C C . LYS A 1 191 ? -11.342 6.115 -3.865 1.00 93.75 191 LYS A C 1
ATOM 1594 O O . LYS A 1 191 ? -12.131 6.959 -4.301 1.00 93.75 191 LYS A O 1
ATOM 1599 N N . PRO A 1 192 ? -10.014 6.242 -4.049 1.00 95.75 192 PRO A N 1
ATOM 1600 C CA . PRO A 1 192 ? -8.991 5.212 -3.844 1.00 95.75 192 PRO A CA 1
ATOM 1601 C C . PRO A 1 192 ? -8.284 5.298 -2.485 1.00 95.75 192 PRO A C 1
ATOM 1603 O O . PRO A 1 192 ? -8.225 6.362 -1.879 1.00 95.75 192 PRO A O 1
ATOM 1606 N N . ALA A 1 193 ? -7.707 4.175 -2.057 1.00 96.12 193 ALA A N 1
ATOM 1607 C CA . ALA A 1 193 ? -6.767 4.100 -0.945 1.00 96.12 193 ALA A CA 1
ATOM 1608 C C . ALA A 1 193 ? -5.504 4.932 -1.222 1.00 96.12 193 ALA A C 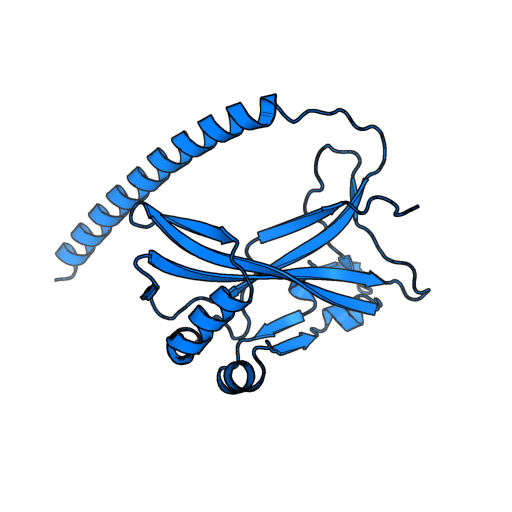1
ATOM 1610 O O . ALA A 1 193 ? -5.068 5.073 -2.369 1.00 96.12 193 ALA A O 1
ATOM 1611 N N . GLN A 1 194 ? -4.910 5.463 -0.156 1.00 94.44 194 GLN A N 1
ATOM 1612 C CA . GLN A 1 194 ? -3.691 6.271 -0.214 1.00 94.44 194 GLN A CA 1
ATOM 1613 C C . GLN A 1 194 ? -2.444 5.394 -0.070 1.00 94.44 194 GLN A C 1
ATOM 1615 O O . GLN A 1 194 ? -2.498 4.346 0.570 1.00 94.44 194 GLN A O 1
ATOM 1620 N N . SER A 1 195 ? -1.317 5.853 -0.615 1.00 95.62 195 SER A N 1
ATOM 1621 C CA . SER A 1 195 ? 0.006 5.305 -0.307 1.00 95.62 195 SER A CA 1
ATOM 1622 C C . SER A 1 195 ? 0.762 6.279 0.595 1.00 95.62 195 SER A C 1
ATOM 1624 O O . SER A 1 195 ? 0.698 7.495 0.406 1.00 95.62 195 SER A O 1
ATOM 1626 N N . CYS A 1 196 ? 1.426 5.754 1.617 1.00 93.50 196 CYS A N 1
ATOM 1627 C CA . CYS A 1 196 ? 2.182 6.495 2.624 1.00 93.50 196 CYS A CA 1
ATOM 1628 C C . CYS A 1 196 ? 3.599 5.939 2.824 1.00 93.50 196 CYS A C 1
ATOM 1630 O O . CYS A 1 196 ? 4.388 6.530 3.564 1.00 93.50 196 CYS A O 1
ATOM 1632 N N . SER A 1 197 ? 3.936 4.816 2.191 1.00 94.88 197 SER A N 1
ATOM 1633 C CA . SER A 1 197 ? 5.240 4.181 2.301 1.00 94.88 197 SER A CA 1
ATOM 1634 C C . SER A 1 197 ? 5.604 3.387 1.047 1.00 94.88 197 SER A C 1
ATOM 1636 O O . SER A 1 197 ? 4.753 2.979 0.256 1.00 94.88 197 SER A O 1
ATOM 1638 N N . TYR A 1 198 ? 6.905 3.152 0.885 1.00 96.62 198 TYR A N 1
ATOM 1639 C CA . TYR A 1 198 ? 7.443 2.289 -0.156 1.00 96.62 198 TYR A CA 1
ATOM 1640 C C . TYR A 1 198 ? 8.462 1.314 0.433 1.00 96.62 198 TYR A C 1
ATOM 1642 O O . TYR A 1 198 ? 9.046 1.550 1.495 1.00 96.62 198 TYR A O 1
ATOM 1650 N N . ILE A 1 199 ? 8.699 0.225 -0.291 1.00 96.38 199 ILE A N 1
ATOM 1651 C CA . ILE A 1 199 ? 9.796 -0.712 -0.055 1.00 96.38 199 ILE A CA 1
ATOM 1652 C C . ILE A 1 199 ? 10.653 -0.841 -1.313 1.00 96.38 199 ILE A C 1
ATOM 1654 O O . ILE A 1 199 ? 10.170 -0.674 -2.433 1.00 96.38 199 ILE A O 1
ATOM 1658 N N . ALA A 1 200 ? 11.920 -1.199 -1.123 1.00 96.00 200 ALA A N 1
ATOM 1659 C CA . ALA A 1 200 ? 12.831 -1.573 -2.194 1.00 96.00 200 ALA A CA 1
ATOM 1660 C C . ALA A 1 200 ? 13.327 -3.002 -1.944 1.00 96.00 200 ALA A C 1
ATOM 1662 O O . ALA A 1 200 ? 14.059 -3.253 -0.986 1.00 96.00 200 ALA A O 1
ATOM 1663 N N . ILE A 1 201 ? 12.926 -3.943 -2.798 1.00 94.62 201 ILE A N 1
ATOM 1664 C CA . ILE A 1 201 ? 13.359 -5.343 -2.724 1.00 94.62 201 ILE A CA 1
ATOM 1665 C C . ILE A 1 201 ? 14.502 -5.544 -3.707 1.00 94.62 201 ILE A C 1
ATOM 1667 O O . ILE A 1 201 ? 14.310 -5.409 -4.916 1.00 94.62 201 ILE A O 1
ATOM 1671 N N . GLU A 1 202 ? 15.688 -5.850 -3.187 1.00 93.25 202 GLU A N 1
ATOM 1672 C CA . GLU A 1 202 ? 16.856 -6.128 -4.019 1.00 93.25 202 GLU A CA 1
ATOM 1673 C C . GLU A 1 202 ? 16.614 -7.374 -4.872 1.00 93.25 202 GLU A C 1
ATOM 1675 O O . GLU A 1 202 ? 16.195 -8.421 -4.376 1.00 93.25 202 GLU A O 1
ATOM 1680 N N . VAL A 1 203 ? 16.892 -7.256 -6.166 1.00 92.00 203 VAL A N 1
ATOM 1681 C CA . VAL A 1 203 ? 16.920 -8.378 -7.094 1.00 92.00 203 VAL A CA 1
ATOM 1682 C C . VAL A 1 203 ? 18.346 -8.896 -7.113 1.00 92.00 203 VAL A C 1
ATOM 1684 O O . VAL A 1 203 ? 19.219 -8.346 -7.781 1.00 92.00 203 VAL A O 1
ATOM 1687 N N . THR A 1 204 ? 18.593 -9.946 -6.342 1.00 84.25 204 THR A N 1
ATOM 1688 C CA . THR A 1 204 ? 19.805 -10.745 -6.497 1.00 84.25 204 THR A CA 1
ATOM 1689 C C . THR A 1 204 ? 19.588 -11.662 -7.688 1.00 84.25 204 THR A C 1
ATOM 1691 O O . THR A 1 204 ? 18.588 -12.379 -7.692 1.00 84.25 204 THR A O 1
ATOM 1694 N N . ASP A 1 205 ? 20.478 -11.630 -8.681 1.00 60.09 205 ASP A N 1
ATOM 1695 C CA . ASP A 1 205 ? 20.435 -12.564 -9.808 1.00 60.09 205 ASP A CA 1
ATOM 1696 C C . ASP A 1 205 ? 20.267 -13.997 -9.266 1.00 60.09 205 ASP A C 1
ATOM 1698 O O . ASP A 1 205 ? 21.165 -14.534 -8.611 1.00 60.09 205 ASP A O 1
ATOM 1702 N N . GLU A 1 206 ? 19.096 -14.605 -9.474 1.00 44.72 206 GLU A N 1
ATOM 1703 C CA . GLU A 1 206 ? 18.964 -16.051 -9.332 1.00 44.72 206 GLU A CA 1
ATOM 1704 C C . GLU A 1 206 ? 19.787 -16.666 -10.469 1.00 44.72 206 GLU A C 1
ATOM 1706 O O . GLU A 1 206 ? 19.561 -16.367 -11.643 1.00 44.72 206 GLU A O 1
ATOM 1711 N N . ALA A 1 207 ? 20.808 -17.432 -10.080 1.00 31.83 207 ALA A N 1
ATOM 1712 C CA . ALA A 1 207 ? 21.756 -18.109 -10.962 1.00 31.83 207 ALA A CA 1
ATOM 1713 C C . ALA A 1 207 ? 21.094 -19.092 -11.941 1.00 31.83 207 ALA A C 1
ATOM 1715 O O . ALA A 1 207 ? 20.089 -19.734 -11.555 1.00 31.83 207 ALA A O 1
#

Secondary structure (DSSP, 8-state):
-HHHHHHHHHHHHHHHHHHHHHHHHHHHHHHHHHHTT------S-EEEEEEEEEEE--SS-EEETTEEEEEEEEEEEEEEE-TTS-EE-EEESSSSPPP-PEEPTTS-EE-GGGGEEEE--HHHHHHHS--EEEE-HHHHHH--EEEEEEEEEEEEEEEETTEEEEEEE-HHHHHHHHHTTHHHH-SGGGTTPB---EEEEE-----

Radius of gyration: 20.38 Å; chains: 1; bounding box: 50×46×53 Å